Protein AF-A0A8C5UII7-F1 (afdb_monomer)

Mean predicted aligned error: 20.03 Å

pLDDT: mean 73.77, std 23.25, range [34.84, 98.62]

Solvent-accessible surface area (backbone atoms only — not comparable to full-atom values): 12604 Å² total; per-residue (Å²): 111,67,69,62,53,52,53,35,70,78,41,76,83,44,60,70,54,52,53,50,47,67,72,38,50,66,57,51,51,50,52,53,52,52,51,48,52,54,50,53,53,49,40,51,52,34,44,71,77,72,46,54,51,91,80,47,49,68,86,63,54,52,55,53,57,56,52,48,56,52,52,50,54,52,50,52,55,52,51,53,50,50,53,52,52,53,49,54,52,48,51,53,51,52,54,52,51,54,54,50,55,59,54,60,74,71,47,94,74,53,69,62,59,54,56,54,50,53,54,52,51,53,53,52,56,60,63,59,69,77,72,70,81,80,86,79,87,87,72,64,60,68,58,49,52,54,50,54,55,64,72,55,72,90,76,83,76,85,87,76,96,72,89,78,83,82,80,79,90,73,91,71,90,70,65,85,64,58,67,60,56,59,55,63,76,74,53,75,98,78,70,79,74,80,82,53,100,65,87,84,130

Foldseek 3Di:
DVVLVVVCVVVVPPVVSVVVCVVCVVVVVVVVVVVVVLLVLQQVVCVVVVHGCVPQDPVRPVVVVVVVVVVVVVVVVVVVVVVVVVVVVVVVVVVVVVVVVVVVVPDPPCPVVVVVVVVVVVVVVVVVVPPPPDDDDDDCPVVVVVVVVVVPPPPDDPDDPDPDDDDDDDDDPDDPPPVVVVVVVSDPPDPPPPPDPDDDD

Radius of gyration: 38.16 Å; Cα contacts (8 Å, |Δi|>4): 27; chains: 1; bounding box: 62×70×105 Å

InterPro domains:
  IPR015425 Formin, FH2 domain [PF02181] (12-73)
  IPR015425 Formin, FH2 domain [PS51444] (1-98)
  IPR042201 Formin, FH2 domain superfamily [G3DSA:1.20.58.2220] (1-165)
  IPR043592 Formin-like protein, animal [PTHR45857] (1-166)

Sequence (201 aa):
LELTKREYTMHDHNTMLKDFIQSNEGKLKKLQDDAKIAQDAFDDAVKYFGENPKTTPPSVFFPVFVRFVKAYKQAEEENELRKKQEQALMEKLMEQEALMEQQDQKSPSHKSKRQQQELIAELRRRQVKDNRHVYEGKDGAIEDIITALKKNNITKFPNVHSRVRISSSTAVVEDSQSWQASLFTWLPPLSLCQAAGGRCG

Secondary structure (DSSP, 8-state):
-HHHHHHHHHSTT-HHHHHHHHHHHHHHHHHHHHHHHHHHHHHHHHHHTT--TTT--HHHHHHHHHHHHHHHHHHHHHHHHHHHHHHHHHHHHHHHHHHHHHHHTT-TTTHHHHHHHHHHHHHHHHHHTT-------SSTHHHHHHHHHHHS--------------PPP------TTHHHHHHHTTS-TTSTTSSS-PPP-

Structure (mmCIF, N/CA/C/O backbone):
data_AF-A0A8C5UII7-F1
#
_entry.id   AF-A0A8C5UII7-F1
#
loop_
_atom_site.group_PDB
_atom_site.id
_atom_site.type_symbol
_atom_site.label_atom_id
_atom_site.label_alt_id
_atom_site.label_comp_id
_atom_site.label_asym_id
_atom_site.label_entity_id
_atom_site.label_seq_id
_atom_site.pdbx_PDB_ins_code
_atom_site.Cartn_x
_atom_site.Cartn_y
_atom_site.Cartn_z
_atom_site.occupancy
_atom_site.B_iso_or_equiv
_atom_site.auth_seq_id
_atom_site.auth_comp_id
_atom_site.auth_asym_id
_atom_site.auth_atom_id
_atom_site.pdbx_PDB_model_num
ATOM 1 N N . LEU A 1 1 ? 13.947 1.542 -24.493 1.00 92.75 1 LEU A N 1
ATOM 2 C CA . LEU A 1 1 ? 14.778 2.439 -25.335 1.00 92.75 1 LEU A CA 1
ATOM 3 C C . LEU A 1 1 ? 15.108 1.821 -26.701 1.00 92.75 1 LEU A C 1
ATOM 5 O O . LEU A 1 1 ? 15.911 2.382 -27.433 1.00 92.75 1 LEU A O 1
ATOM 9 N N . GLU A 1 2 ? 14.459 0.715 -27.086 1.00 92.62 2 GLU A N 1
ATOM 10 C CA . GLU A 1 2 ? 14.846 -0.072 -28.268 1.00 92.62 2 GLU A CA 1
ATOM 11 C C . GLU A 1 2 ? 14.747 0.684 -29.594 1.00 92.62 2 GLU A C 1
ATOM 13 O O . GLU A 1 2 ? 15.653 0.597 -30.415 1.00 92.62 2 GLU A O 1
ATOM 18 N N . LEU A 1 3 ? 13.694 1.483 -29.790 1.00 94.44 3 LEU A N 1
ATOM 19 C CA . LEU A 1 3 ? 13.554 2.305 -30.997 1.00 94.44 3 LEU A CA 1
ATOM 20 C C . LEU A 1 3 ? 14.665 3.359 -31.095 1.00 94.44 3 LEU A C 1
ATOM 22 O O . LEU A 1 3 ? 15.293 3.489 -32.137 1.00 94.44 3 LEU A O 1
ATOM 26 N N . THR A 1 4 ? 14.967 4.051 -29.994 1.00 93.44 4 THR A N 1
ATOM 27 C CA . THR A 1 4 ? 16.033 5.063 -29.926 1.00 93.44 4 THR A CA 1
ATOM 28 C C . THR A 1 4 ? 17.418 4.461 -30.177 1.00 93.44 4 THR A C 1
ATOM 30 O O . THR A 1 4 ? 18.225 5.047 -30.890 1.00 93.44 4 THR A O 1
ATOM 33 N N . LYS A 1 5 ? 17.690 3.267 -29.632 1.00 93.56 5 LYS A N 1
ATOM 34 C CA . LYS A 1 5 ? 18.936 2.524 -29.879 1.00 93.56 5 LYS A CA 1
ATOM 35 C C . LYS A 1 5 ? 19.060 2.070 -31.334 1.00 93.56 5 LYS A C 1
ATOM 37 O O . LYS A 1 5 ? 20.140 2.161 -31.913 1.00 93.56 5 LYS A O 1
ATOM 42 N N . ARG A 1 6 ? 17.960 1.601 -31.932 1.00 95.69 6 ARG A N 1
ATOM 43 C CA . ARG A 1 6 ? 17.912 1.229 -33.351 1.00 95.69 6 ARG A CA 1
ATOM 44 C C . ARG A 1 6 ? 18.212 2.432 -34.244 1.00 95.69 6 ARG A C 1
ATOM 46 O O . ARG A 1 6 ? 19.048 2.313 -35.129 1.00 95.69 6 ARG A O 1
ATOM 53 N N . GLU A 1 7 ? 17.597 3.577 -33.963 1.00 94.06 7 GLU A N 1
ATOM 54 C CA . GLU A 1 7 ? 17.831 4.823 -34.703 1.00 94.06 7 GLU A CA 1
ATOM 55 C C . GLU A 1 7 ? 19.292 5.283 -34.602 1.00 94.06 7 GLU A C 1
ATOM 57 O O . GLU A 1 7 ? 19.921 5.592 -35.610 1.00 94.06 7 GLU A O 1
ATOM 62 N N . TYR A 1 8 ? 19.878 5.233 -33.401 1.00 92.75 8 TYR A N 1
ATOM 63 C CA . TYR A 1 8 ? 21.300 5.534 -33.213 1.00 92.75 8 TYR A CA 1
ATOM 64 C C . TYR A 1 8 ? 22.214 4.585 -34.000 1.00 92.75 8 TYR A C 1
ATOM 66 O O . TYR A 1 8 ? 23.233 5.009 -34.523 1.00 92.75 8 TYR A O 1
ATOM 74 N N . THR A 1 9 ? 21.842 3.311 -34.138 1.00 92.94 9 THR A N 1
ATOM 75 C CA . THR A 1 9 ? 22.640 2.325 -34.888 1.00 92.94 9 THR A CA 1
ATOM 76 C C . THR A 1 9 ? 22.644 2.617 -36.394 1.00 92.94 9 THR A C 1
ATOM 78 O O . THR A 1 9 ? 23.623 2.323 -37.071 1.00 92.94 9 THR A O 1
ATOM 81 N N . MET A 1 10 ? 21.572 3.221 -36.920 1.00 92.38 10 MET A N 1
ATOM 82 C CA . MET A 1 10 ? 21.489 3.673 -38.317 1.00 92.38 10 MET A CA 1
ATOM 83 C C . MET A 1 10 ? 22.243 4.992 -38.561 1.00 92.38 10 MET A C 1
ATOM 85 O O . MET A 1 10 ? 22.647 5.269 -39.691 1.00 92.38 10 MET A O 1
ATOM 89 N N . HIS A 1 11 ? 22.438 5.792 -37.508 1.00 89.81 11 HIS A N 1
ATOM 90 C CA . HIS A 1 11 ? 23.075 7.111 -37.531 1.00 89.81 11 HIS A CA 1
ATOM 91 C C . HIS A 1 11 ? 24.059 7.265 -36.356 1.00 89.81 11 HIS A C 1
ATOM 93 O O . HIS A 1 11 ? 23.851 8.061 -35.435 1.00 89.81 11 HIS A O 1
ATOM 99 N N . ASP A 1 12 ? 25.143 6.491 -36.397 1.00 84.00 12 ASP A N 1
ATOM 100 C CA . ASP A 1 12 ? 26.129 6.302 -35.317 1.00 84.00 12 ASP A CA 1
ATOM 101 C C . ASP A 1 12 ? 26.874 7.582 -34.880 1.00 84.00 12 ASP A C 1
ATOM 103 O O . ASP A 1 12 ? 27.425 7.655 -33.775 1.00 84.00 12 ASP A O 1
ATOM 107 N N . HIS A 1 13 ? 26.848 8.621 -35.715 1.00 92.31 13 HIS A N 1
ATOM 108 C CA . HIS A 1 13 ? 27.420 9.940 -35.440 1.00 92.31 13 HIS A CA 1
ATOM 109 C C . HIS A 1 13 ? 26.504 10.873 -34.625 1.00 92.31 13 HIS A C 1
ATOM 111 O O . HIS A 1 13 ? 26.922 11.973 -34.260 1.00 92.31 13 HIS A O 1
ATOM 117 N N . ASN A 1 14 ? 25.262 10.478 -34.319 1.00 92.44 14 ASN A N 1
ATOM 118 C CA . ASN A 1 14 ? 24.335 11.323 -33.564 1.00 92.44 14 ASN A CA 1
ATOM 119 C C . ASN A 1 14 ? 24.668 11.329 -32.058 1.00 92.44 14 ASN A C 1
ATOM 121 O O . ASN A 1 14 ? 24.221 10.475 -31.289 1.00 92.44 14 ASN A O 1
ATOM 125 N N . THR A 1 15 ? 25.443 12.326 -31.630 1.00 93.75 15 THR A N 1
ATOM 126 C CA . THR A 1 15 ? 25.885 12.499 -30.236 1.00 93.75 15 THR A CA 1
ATOM 127 C C . THR A 1 15 ? 24.732 12.731 -29.260 1.00 93.75 15 THR A C 1
ATOM 129 O O . THR A 1 15 ? 24.756 12.190 -28.159 1.00 93.75 15 THR A O 1
ATOM 132 N N . MET A 1 16 ? 23.675 13.437 -29.675 1.00 94.56 16 MET A N 1
ATOM 133 C CA . MET A 1 16 ? 22.491 13.675 -28.839 1.00 94.56 16 MET A CA 1
ATOM 134 C C . MET A 1 16 ? 21.785 12.367 -28.468 1.00 94.56 16 MET A C 1
ATOM 136 O O . MET A 1 16 ? 21.414 12.163 -27.311 1.00 94.56 16 MET A O 1
ATOM 140 N N . LEU A 1 17 ? 21.617 11.458 -29.436 1.00 95.00 17 LEU A N 1
ATOM 141 C CA . LEU A 1 17 ? 21.027 10.143 -29.175 1.00 95.00 17 LEU A CA 1
ATOM 142 C C . LEU A 1 17 ? 21.938 9.285 -28.294 1.00 95.00 17 LEU A C 1
ATOM 144 O O . LEU A 1 17 ? 21.442 8.627 -27.379 1.00 95.00 17 LEU A O 1
ATOM 148 N N . LYS A 1 18 ? 23.255 9.326 -28.524 1.00 94.38 18 LYS A N 1
ATOM 149 C CA . LYS A 1 18 ? 24.239 8.608 -27.706 1.00 94.38 18 LYS A CA 1
ATOM 150 C C . LYS A 1 18 ? 24.163 9.023 -26.234 1.00 94.38 18 LYS A C 1
ATOM 152 O O . LYS A 1 18 ? 23.991 8.160 -25.372 1.00 94.38 18 LYS A O 1
ATOM 157 N N . ASP A 1 19 ? 24.226 10.322 -25.952 1.00 95.81 19 ASP A N 1
ATOM 158 C CA . ASP A 1 19 ? 24.214 10.855 -24.585 1.00 95.81 19 ASP 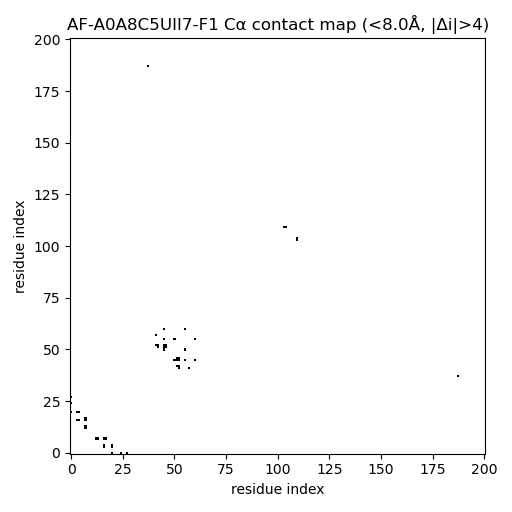A CA 1
ATOM 159 C C . ASP A 1 19 ? 22.870 10.594 -23.892 1.00 95.81 19 ASP A C 1
ATOM 161 O O . ASP A 1 19 ? 22.822 10.221 -22.713 1.00 95.81 19 ASP A O 1
ATOM 165 N N . PHE A 1 20 ? 21.763 10.717 -24.635 1.00 96.62 20 PHE A N 1
ATOM 166 C CA . PHE A 1 20 ? 20.430 10.389 -24.137 1.00 96.62 20 PHE A CA 1
ATOM 167 C C . PHE A 1 20 ? 20.304 8.909 -23.758 1.00 96.62 20 PHE A C 1
ATOM 169 O O . PHE A 1 20 ? 19.788 8.601 -22.680 1.00 96.62 20 PHE A O 1
ATOM 176 N N . ILE A 1 21 ? 20.778 7.993 -24.610 1.00 95.81 21 ILE A N 1
ATOM 177 C CA . ILE A 1 21 ? 20.757 6.552 -24.328 1.00 95.81 21 ILE A CA 1
ATOM 178 C C . ILE A 1 21 ? 21.601 6.259 -23.086 1.00 95.81 21 ILE A C 1
ATOM 180 O O . ILE A 1 21 ? 21.087 5.651 -22.148 1.00 95.81 21 ILE A O 1
ATOM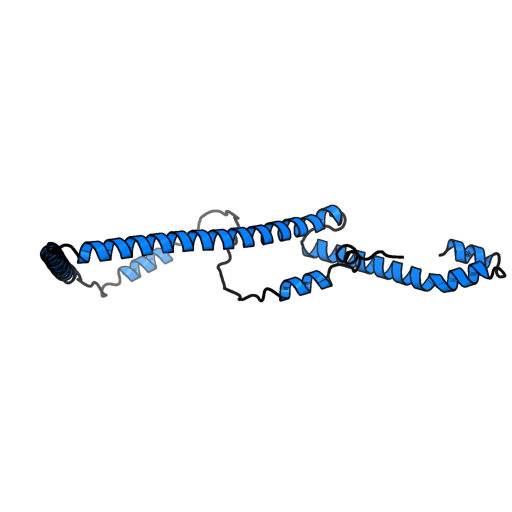 184 N N . GLN A 1 22 ? 22.841 6.755 -23.027 1.00 95.50 22 GLN A N 1
ATOM 185 C CA . GLN A 1 22 ? 23.741 6.528 -21.890 1.00 95.50 22 GLN A CA 1
ATOM 186 C C . GLN A 1 22 ? 23.154 7.041 -20.567 1.00 95.50 22 GLN A C 1
ATOM 188 O O . GLN A 1 22 ? 23.212 6.353 -19.549 1.00 95.50 22 GLN A O 1
ATOM 193 N N . SER A 1 23 ? 22.528 8.219 -20.583 1.00 97.19 23 SER A N 1
ATOM 194 C CA . SER A 1 23 ? 21.974 8.846 -19.377 1.00 97.19 23 SER A CA 1
ATOM 195 C C . SER A 1 23 ? 20.698 8.177 -18.857 1.00 97.19 23 SER A C 1
ATOM 197 O O . SER A 1 23 ? 20.360 8.320 -17.677 1.00 97.19 23 SER A O 1
ATOM 199 N N . ASN A 1 24 ? 19.946 7.491 -19.726 1.00 97.44 24 ASN A N 1
ATOM 200 C CA . ASN A 1 24 ? 18.599 7.009 -19.408 1.00 97.44 24 ASN A CA 1
ATOM 201 C C . ASN A 1 24 ? 18.450 5.488 -19.442 1.00 97.44 24 ASN A C 1
ATOM 203 O O . ASN A 1 24 ? 17.491 4.976 -18.869 1.00 97.44 24 ASN A O 1
ATOM 207 N N . GLU A 1 25 ? 19.378 4.747 -20.045 1.00 96.44 25 GLU A N 1
ATOM 208 C CA . GLU A 1 25 ? 19.306 3.286 -20.113 1.00 96.44 25 GLU A CA 1
ATOM 209 C C . GLU A 1 25 ? 19.265 2.641 -18.724 1.00 96.44 25 GLU A C 1
ATOM 211 O O . GLU A 1 25 ? 18.368 1.845 -18.445 1.00 96.44 25 GLU A O 1
ATOM 216 N N . GLY A 1 26 ? 20.168 3.043 -17.825 1.00 97.38 26 GLY A N 1
ATOM 217 C CA . GLY A 1 26 ? 20.176 2.543 -16.448 1.00 97.38 26 GLY A CA 1
ATOM 218 C C . GLY A 1 26 ? 18.906 2.910 -15.675 1.00 97.38 26 GLY A C 1
ATOM 219 O O . GLY A 1 26 ? 18.365 2.079 -14.947 1.00 97.38 26 GLY A O 1
ATOM 220 N N . LYS A 1 27 ? 18.380 4.127 -15.878 1.00 97.62 27 LYS A N 1
ATOM 221 C CA . LYS A 1 27 ? 17.132 4.590 -15.244 1.00 97.62 27 LYS A CA 1
ATOM 222 C C . LYS A 1 27 ? 15.931 3.776 -15.718 1.00 97.62 27 LYS A C 1
ATOM 224 O O . LYS A 1 27 ? 15.112 3.370 -14.900 1.00 97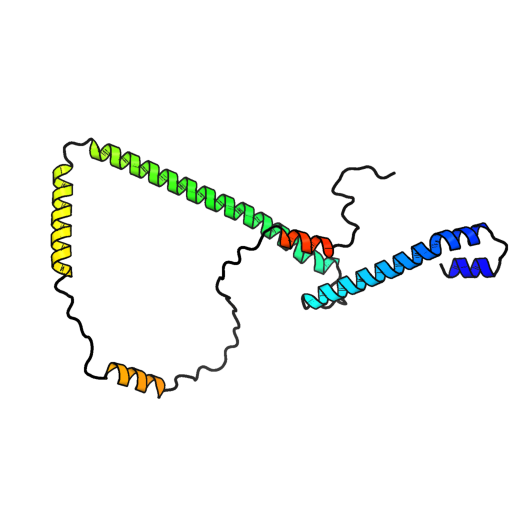.62 27 LYS A O 1
ATOM 229 N N . LEU A 1 28 ? 15.845 3.512 -17.024 1.00 97.88 28 LEU A N 1
ATOM 230 C CA . LEU A 1 28 ? 14.786 2.688 -17.597 1.00 97.88 28 LEU A CA 1
ATOM 231 C C . LEU A 1 28 ? 14.865 1.253 -17.076 1.00 97.88 28 LEU A C 1
ATOM 233 O O . LEU A 1 28 ? 13.836 0.703 -16.698 1.00 97.88 28 LEU A O 1
ATOM 237 N N . LYS A 1 29 ? 16.069 0.669 -17.022 1.00 97.31 29 LYS A N 1
ATOM 238 C CA . LYS A 1 29 ? 16.264 -0.681 -16.485 1.00 97.31 29 LYS A CA 1
ATOM 239 C C . LYS A 1 29 ? 15.802 -0.767 -15.031 1.00 97.31 29 LYS A C 1
ATOM 241 O O . LYS A 1 29 ? 14.977 -1.611 -14.709 1.00 97.31 29 LYS A O 1
ATOM 246 N N . LYS A 1 30 ? 16.248 0.168 -14.185 1.00 98.12 30 LYS A N 1
ATOM 247 C CA . LYS A 1 30 ? 15.813 0.240 -12.785 1.00 98.12 30 LYS A CA 1
ATOM 248 C C . LYS A 1 30 ? 14.293 0.367 -12.666 1.00 98.12 30 LYS A C 1
ATOM 250 O O . LYS A 1 30 ? 13.697 -0.324 -11.856 1.00 98.12 30 LYS A O 1
ATOM 255 N N . LEU A 1 31 ? 13.660 1.213 -13.480 1.00 98.19 31 LEU A N 1
ATOM 256 C CA . LEU A 1 31 ? 12.204 1.372 -13.462 1.00 98.19 31 LEU A CA 1
ATOM 257 C C . LEU A 1 31 ? 11.473 0.076 -13.850 1.00 98.19 31 LEU A C 1
ATOM 259 O O . LEU A 1 31 ? 10.436 -0.233 -13.274 1.00 98.19 31 LEU A O 1
ATOM 263 N N . GLN A 1 32 ? 12.000 -0.676 -14.817 1.00 98.19 32 GLN A N 1
ATOM 264 C CA . GLN A 1 32 ? 11.444 -1.972 -15.215 1.00 98.19 32 GLN A CA 1
ATOM 265 C C . GLN A 1 32 ? 11.601 -3.021 -14.108 1.00 98.19 32 GLN A C 1
ATOM 267 O O . GLN A 1 32 ? 10.650 -3.755 -13.838 1.00 98.19 32 GLN A O 1
ATOM 272 N N . ASP A 1 33 ? 12.761 -3.058 -13.450 1.00 98.44 33 ASP A N 1
ATOM 273 C CA . ASP A 1 33 ? 13.018 -3.944 -12.313 1.00 98.44 33 ASP A CA 1
ATOM 274 C C . ASP A 1 33 ? 12.092 -3.596 -11.132 1.00 98.44 33 ASP A C 1
ATOM 276 O O . ASP A 1 33 ? 11.409 -4.474 -10.607 1.00 98.44 33 ASP A O 1
ATOM 280 N N . ASP A 1 34 ? 11.981 -2.311 -10.779 1.00 98.44 34 ASP A N 1
ATOM 281 C CA . ASP A 1 34 ? 11.094 -1.820 -9.716 1.00 98.44 34 ASP A CA 1
ATOM 282 C C . ASP A 1 34 ? 9.619 -2.139 -10.029 1.00 98.44 34 ASP A C 1
ATOM 284 O O . ASP A 1 34 ? 8.878 -2.579 -9.150 1.00 98.44 34 ASP A O 1
ATOM 288 N N . ALA A 1 35 ? 9.185 -1.975 -11.285 1.00 98.19 35 ALA A N 1
ATOM 289 C CA . ALA A 1 35 ? 7.828 -2.321 -11.710 1.00 98.19 35 ALA A CA 1
ATOM 290 C C . ALA A 1 35 ? 7.552 -3.826 -11.588 1.00 98.19 35 ALA A C 1
ATOM 292 O O . ALA A 1 35 ? 6.466 -4.219 -11.159 1.00 98.19 35 ALA A O 1
ATOM 293 N N . LYS A 1 36 ? 8.533 -4.670 -11.930 1.00 98.31 36 LYS A N 1
ATOM 294 C CA . LYS A 1 36 ? 8.420 -6.123 -11.781 1.00 98.31 36 LYS A CA 1
ATOM 295 C C . LYS A 1 36 ? 8.315 -6.519 -10.310 1.00 98.31 36 LYS A C 1
ATOM 297 O O . LYS A 1 36 ? 7.407 -7.261 -9.956 1.00 98.31 36 LYS A O 1
ATOM 302 N N . ILE A 1 37 ? 9.189 -5.981 -9.460 1.00 98.44 37 ILE A N 1
ATOM 303 C CA . ILE A 1 37 ? 9.174 -6.239 -8.014 1.00 98.44 37 ILE A CA 1
ATOM 304 C C . ILE A 1 37 ? 7.841 -5.795 -7.404 1.00 98.44 37 ILE A C 1
ATOM 306 O O . ILE A 1 37 ? 7.251 -6.535 -6.623 1.00 98.44 37 ILE A O 1
ATOM 310 N N . ALA A 1 38 ? 7.339 -4.615 -7.778 1.00 98.12 38 ALA A N 1
ATOM 311 C CA . ALA A 1 38 ? 6.057 -4.116 -7.291 1.00 98.12 38 ALA A CA 1
ATOM 312 C C . ALA A 1 38 ? 4.885 -5.019 -7.708 1.00 98.12 38 ALA A C 1
ATOM 314 O O . ALA A 1 38 ? 3.994 -5.274 -6.897 1.00 98.12 38 ALA A O 1
ATOM 315 N N . GLN A 1 39 ? 4.892 -5.523 -8.948 1.00 98.19 39 GLN A N 1
ATOM 316 C CA . GLN A 1 39 ? 3.871 -6.454 -9.426 1.00 98.19 39 GLN A CA 1
ATOM 317 C C . GLN A 1 39 ? 3.940 -7.797 -8.690 1.00 98.19 39 GLN A C 1
ATOM 319 O O . GLN A 1 39 ? 2.912 -8.279 -8.224 1.00 98.19 39 GLN A O 1
ATOM 324 N N . ASP A 1 40 ? 5.136 -8.371 -8.545 1.00 98.38 40 ASP A N 1
ATOM 325 C CA . ASP A 1 40 ? 5.337 -9.650 -7.858 1.00 98.38 40 ASP A CA 1
ATOM 326 C C . ASP A 1 40 ? 4.923 -9.538 -6.372 1.00 98.38 40 ASP A C 1
ATOM 328 O O . ASP A 1 40 ? 4.194 -10.387 -5.861 1.00 98.38 40 ASP A O 1
ATOM 332 N N . ALA A 1 41 ? 5.280 -8.436 -5.700 1.00 98.56 41 ALA A N 1
ATOM 333 C CA . ALA A 1 41 ? 4.877 -8.166 -4.318 1.00 98.56 41 ALA A CA 1
ATOM 334 C C . ALA A 1 41 ? 3.355 -8.010 -4.159 1.00 98.56 41 ALA A C 1
ATOM 336 O O . ALA A 1 41 ? 2.777 -8.509 -3.190 1.00 98.56 41 ALA A O 1
ATOM 337 N N . PHE A 1 42 ? 2.692 -7.334 -5.104 1.00 98.44 42 PHE A N 1
ATOM 338 C CA . PHE A 1 42 ? 1.234 -7.234 -5.113 1.00 98.44 42 PHE A CA 1
ATOM 339 C C . PHE A 1 42 ? 0.582 -8.607 -5.304 1.00 98.44 42 PHE A C 1
ATOM 341 O O . PHE A 1 42 ? -0.313 -8.971 -4.541 1.00 98.44 42 PHE A O 1
ATOM 348 N N . ASP A 1 43 ? 1.047 -9.384 -6.281 1.00 98.44 43 ASP A N 1
ATOM 349 C CA . ASP A 1 43 ? 0.524 -10.717 -6.564 1.00 98.44 43 ASP A CA 1
ATOM 350 C C . ASP A 1 43 ? 0.649 -11.644 -5.347 1.00 98.44 43 ASP A C 1
ATOM 352 O O . ASP A 1 43 ? -0.281 -12.394 -5.040 1.00 98.44 43 ASP A O 1
ATOM 356 N N . ASP A 1 44 ? 1.777 -11.588 -4.643 1.00 98.56 44 ASP A N 1
ATOM 357 C CA . ASP A 1 44 ? 2.008 -12.380 -3.438 1.00 98.56 44 ASP A CA 1
ATOM 358 C C . ASP A 1 44 ? 1.116 -11.934 -2.277 1.00 98.56 44 ASP A C 1
ATOM 360 O O . ASP A 1 44 ? 0.530 -12.785 -1.604 1.00 98.56 44 ASP A O 1
ATOM 364 N N . ALA A 1 45 ? 0.922 -10.626 -2.084 1.00 98.50 45 ALA A N 1
ATOM 365 C CA . ALA A 1 45 ? -0.009 -10.111 -1.084 1.00 98.50 45 ALA A CA 1
ATOM 366 C C . ALA A 1 45 ? -1.452 -10.563 -1.370 1.00 98.50 45 ALA A C 1
ATOM 368 O O . ALA A 1 45 ? -2.125 -11.086 -0.484 1.00 98.50 45 ALA A O 1
ATOM 369 N N . VAL A 1 46 ? -1.929 -10.432 -2.609 1.00 98.44 46 VAL A N 1
ATOM 370 C CA . VAL A 1 46 ? -3.294 -10.840 -2.979 1.00 98.44 46 VAL A CA 1
ATOM 371 C C . VAL A 1 46 ? -3.495 -12.347 -2.784 1.00 98.44 46 VAL A C 1
ATOM 373 O O . VAL A 1 46 ? -4.491 -12.760 -2.186 1.00 98.44 46 VAL A O 1
ATOM 376 N N . LYS A 1 47 ? -2.525 -13.177 -3.197 1.00 98.25 47 LYS A N 1
ATOM 377 C CA . LYS A 1 47 ? -2.556 -14.632 -2.952 1.00 98.25 47 LYS A CA 1
ATOM 378 C C . LYS A 1 47 ? -2.531 -14.968 -1.464 1.00 98.25 47 LYS A C 1
ATOM 380 O O . LYS A 1 47 ? -3.228 -15.890 -1.046 1.00 98.25 47 LYS A O 1
ATOM 385 N N . TYR A 1 48 ? -1.742 -14.245 -0.670 1.00 98.50 48 TYR A N 1
ATOM 386 C CA . TYR A 1 48 ? -1.639 -14.453 0.774 1.00 98.50 48 TYR A CA 1
ATOM 387 C C . TYR A 1 48 ? -2.995 -14.276 1.471 1.00 98.50 48 TYR A C 1
ATOM 389 O O . TYR A 1 48 ? -3.362 -15.087 2.320 1.00 98.50 48 TYR A O 1
ATOM 397 N N . PHE A 1 49 ? -3.783 -13.281 1.056 1.00 98.00 49 PHE A N 1
ATOM 398 C CA . PHE A 1 49 ? -5.151 -13.078 1.547 1.00 98.00 49 PHE A CA 1
ATOM 399 C C . PHE A 1 49 ? -6.196 -14.004 0.891 1.00 98.00 49 PHE A C 1
ATOM 401 O O . PHE A 1 49 ? -7.384 -13.898 1.189 1.00 98.00 49 PHE A O 1
ATOM 408 N N . GLY A 1 50 ? -5.770 -14.951 0.048 1.00 97.69 50 GLY A N 1
ATOM 409 C CA . GLY A 1 50 ? -6.632 -15.961 -0.573 1.00 97.69 50 GLY A CA 1
ATOM 410 C C . GLY A 1 50 ? -7.386 -15.484 -1.817 1.00 97.69 50 GLY A C 1
ATOM 411 O O . GLY A 1 50 ? -8.297 -16.172 -2.276 1.00 97.69 50 GLY A O 1
ATOM 412 N N . GLU A 1 51 ? -7.021 -14.329 -2.369 1.00 97.62 51 GLU A N 1
ATOM 413 C CA . GLU A 1 51 ? -7.620 -13.768 -3.577 1.00 97.62 51 GLU A CA 1
ATOM 414 C C . GLU A 1 51 ? -6.794 -14.096 -4.834 1.00 97.62 51 GLU A C 1
ATOM 416 O O . GLU A 1 51 ? -5.661 -14.578 -4.769 1.00 97.62 51 GLU A O 1
ATOM 421 N N . ASN A 1 52 ? -7.367 -13.852 -6.016 1.00 97.06 52 ASN A N 1
ATOM 422 C CA . ASN A 1 52 ? -6.687 -14.077 -7.290 1.00 97.06 52 ASN A CA 1
ATOM 423 C C . ASN A 1 52 ? -6.186 -12.742 -7.876 1.00 97.06 52 ASN A C 1
ATOM 425 O O . ASN A 1 52 ? -7.016 -11.925 -8.286 1.00 97.06 52 ASN A O 1
ATOM 429 N N . PRO A 1 53 ? -4.860 -12.539 -8.030 1.00 97.31 53 PRO A N 1
ATOM 430 C CA . PRO A 1 53 ? -4.295 -11.300 -8.580 1.00 97.31 53 PRO A CA 1
ATOM 431 C C . PRO A 1 53 ? -4.804 -10.939 -9.979 1.00 97.31 53 PRO A C 1
ATOM 433 O O . PRO A 1 53 ? -4.837 -9.770 -10.348 1.00 97.31 53 PRO A O 1
ATOM 436 N N . LYS A 1 54 ? -5.253 -11.930 -10.765 1.00 96.81 54 LYS A N 1
ATOM 437 C CA . LYS A 1 54 ? -5.795 -11.701 -12.114 1.00 96.81 54 LYS A CA 1
ATOM 438 C C . LYS A 1 54 ? -7.192 -11.083 -12.113 1.00 96.81 54 LYS A C 1
ATOM 440 O O . LYS A 1 54 ? -7.587 -10.494 -13.114 1.00 96.81 54 LYS A O 1
ATOM 445 N N . THR A 1 55 ? -7.958 -11.266 -11.040 1.00 97.75 55 THR A N 1
ATOM 446 C CA . THR A 1 55 ? -9.346 -10.783 -10.931 1.00 97.75 55 THR A CA 1
ATOM 447 C C . THR A 1 55 ? -9.519 -9.720 -9.854 1.00 97.75 55 THR A C 1
ATOM 449 O O . THR A 1 55 ? -10.540 -9.038 -9.847 1.00 97.75 55 THR A O 1
ATOM 452 N N . THR A 1 56 ? -8.530 -9.550 -8.976 1.00 97.94 56 THR A N 1
ATOM 453 C CA . THR A 1 56 ? -8.523 -8.532 -7.928 1.00 97.94 56 THR A CA 1
ATOM 454 C C . THR A 1 56 ? -7.460 -7.478 -8.243 1.00 97.94 56 THR A C 1
ATOM 456 O O . THR A 1 56 ? -6.304 -7.635 -7.853 1.00 97.94 56 THR A O 1
ATOM 459 N N . PRO A 1 57 ? -7.816 -6.380 -8.933 1.00 97.88 57 PRO A N 1
ATOM 460 C CA . PRO A 1 57 ? -6.884 -5.283 -9.159 1.00 97.88 57 PRO A CA 1
ATOM 461 C C . PRO A 1 57 ? -6.630 -4.482 -7.864 1.00 97.88 57 PRO A C 1
ATOM 463 O O . PRO A 1 57 ? -7.465 -4.499 -6.950 1.00 97.88 57 PRO A O 1
ATOM 466 N N . PRO A 1 58 ? -5.540 -3.689 -7.797 1.00 97.56 58 PRO A N 1
ATOM 467 C CA . PRO A 1 58 ? -5.219 -2.840 -6.644 1.00 97.56 58 PRO A CA 1
ATOM 468 C C . PRO A 1 58 ? -6.380 -1.954 -6.167 1.00 97.56 58 PRO A C 1
ATOM 470 O O . PRO A 1 58 ? -6.578 -1.770 -4.967 1.00 97.56 58 PRO A O 1
ATOM 473 N N . SER A 1 59 ? -7.186 -1.445 -7.104 1.00 97.56 59 SER A N 1
ATOM 474 C CA . SER A 1 59 ? -8.353 -0.598 -6.827 1.00 97.56 59 SER A CA 1
ATOM 475 C C . SER A 1 59 ? -9.478 -1.309 -6.073 1.00 97.56 59 SER A C 1
ATOM 477 O O . SER A 1 59 ? -10.347 -0.640 -5.525 1.00 97.56 59 SER A O 1
ATOM 479 N N . VAL A 1 60 ? -9.492 -2.643 -6.058 1.00 98.06 60 VAL A N 1
ATOM 480 C CA . VAL A 1 60 ? -10.456 -3.459 -5.307 1.00 98.06 60 VAL A CA 1
ATOM 481 C C . VAL A 1 60 ? -9.826 -3.964 -4.008 1.00 98.06 60 VAL A C 1
ATOM 483 O O . VAL A 1 60 ? -10.463 -3.876 -2.960 1.00 98.06 60 VAL A O 1
ATOM 486 N N . PHE A 1 61 ? -8.565 -4.407 -4.065 1.00 98.31 61 PHE A N 1
ATOM 487 C CA . PHE A 1 61 ? -7.834 -4.975 -2.928 1.00 98.31 61 PHE A CA 1
ATOM 488 C C . PHE A 1 61 ? -7.574 -3.954 -1.807 1.00 98.31 61 PHE A C 1
ATOM 490 O O . PHE A 1 61 ? -8.019 -4.121 -0.672 1.00 98.31 61 PHE A O 1
ATOM 497 N N . PHE A 1 62 ? -6.890 -2.845 -2.111 1.00 98.31 62 PHE A N 1
ATOM 498 C CA . PHE A 1 62 ? -6.422 -1.915 -1.077 1.00 98.31 62 PHE A CA 1
ATOM 499 C C . PHE A 1 62 ? -7.538 -1.191 -0.305 1.00 98.31 62 PHE A C 1
ATOM 501 O O . PHE A 1 62 ? -7.392 -1.018 0.911 1.00 98.31 62 PHE A O 1
ATOM 508 N N . PRO A 1 63 ? -8.675 -0.795 -0.918 1.00 98.44 63 PRO A N 1
ATOM 509 C CA . PRO A 1 63 ? -9.754 -0.149 -0.174 1.00 98.44 63 PRO A CA 1
ATOM 510 C C . PRO A 1 63 ? -10.336 -0.986 0.967 1.00 98.44 63 PRO A C 1
ATOM 512 O O . PRO A 1 63 ? -10.939 -0.411 1.871 1.00 98.44 63 PRO A O 1
ATOM 515 N N . VAL A 1 64 ? -10.163 -2.313 0.957 1.00 98.44 64 VAL A N 1
ATOM 516 C CA . VAL A 1 64 ? -10.547 -3.176 2.083 1.00 98.44 64 VAL A CA 1
ATOM 517 C C . VAL A 1 64 ? -9.803 -2.751 3.351 1.00 98.44 64 VAL A C 1
ATOM 519 O O . VAL A 1 64 ? -10.441 -2.435 4.357 1.00 98.44 64 VAL A O 1
ATOM 522 N N . PHE A 1 65 ? -8.475 -2.635 3.281 1.00 98.19 65 PHE A N 1
ATOM 523 C CA . PHE A 1 65 ? -7.639 -2.208 4.406 1.00 98.19 65 PHE A CA 1
ATOM 524 C C . PHE A 1 65 ? -7.877 -0.745 4.777 1.00 98.19 65 PHE A C 1
ATOM 526 O O . PHE A 1 65 ? -7.962 -0.422 5.958 1.00 98.19 65 PHE A O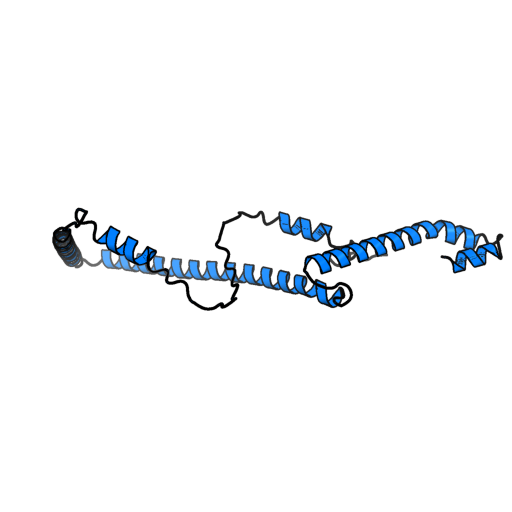 1
ATOM 533 N N . VAL A 1 66 ? -8.062 0.140 3.791 1.00 98.25 66 VAL A N 1
ATOM 534 C CA . VAL A 1 66 ? -8.363 1.560 4.054 1.00 98.25 66 VAL A CA 1
ATOM 535 C C . VAL A 1 66 ? -9.658 1.707 4.857 1.00 98.25 66 VAL A C 1
ATOM 537 O O . VAL A 1 66 ? -9.693 2.437 5.849 1.00 98.25 66 VAL A O 1
ATOM 540 N N . ARG A 1 67 ? -10.724 0.995 4.462 1.00 98.44 67 ARG A N 1
ATOM 541 C CA . ARG A 1 67 ? -11.992 0.995 5.207 1.00 98.44 67 ARG A CA 1
ATOM 542 C C . ARG A 1 67 ? -11.825 0.387 6.593 1.00 98.44 67 ARG A C 1
ATOM 544 O O . ARG A 1 67 ? -12.325 0.966 7.552 1.00 98.44 67 ARG A O 1
ATOM 551 N N . PHE A 1 68 ? -11.117 -0.737 6.696 1.00 98.56 68 PHE A N 1
ATOM 552 C CA . PHE A 1 68 ? -10.871 -1.410 7.968 1.00 98.56 68 PHE A CA 1
ATOM 553 C C . PHE A 1 68 ? -10.133 -0.507 8.962 1.00 98.56 68 PHE A C 1
ATOM 555 O O . PHE A 1 68 ? -10.638 -0.279 10.054 1.00 98.56 68 PHE A O 1
ATOM 562 N N . VAL A 1 69 ? -8.998 0.083 8.572 1.00 98.56 69 VAL A N 1
ATOM 563 C CA . VAL A 1 69 ? -8.201 0.963 9.445 1.00 98.56 69 VAL A CA 1
ATOM 564 C C . VAL A 1 69 ? -9.012 2.176 9.894 1.00 98.56 69 VAL A C 1
ATOM 566 O O . VAL A 1 69 ? -8.949 2.564 11.059 1.00 98.56 69 VAL A O 1
ATOM 569 N N . LYS A 1 70 ? -9.802 2.772 8.992 1.00 98.19 70 LYS A N 1
ATOM 570 C CA . LYS A 1 70 ? -10.670 3.901 9.341 1.00 98.19 70 LYS A CA 1
ATOM 571 C C . LYS A 1 70 ? -11.731 3.501 10.368 1.00 98.19 70 LYS A C 1
ATOM 573 O O . LYS A 1 70 ? -11.897 4.197 11.364 1.00 98.19 70 LYS A O 1
ATOM 578 N N . ALA A 1 71 ? -12.432 2.394 10.126 1.00 98.56 71 ALA A N 1
ATOM 579 C CA . ALA A 1 71 ? -13.464 1.897 11.031 1.00 98.56 71 ALA A CA 1
ATOM 580 C C . ALA A 1 71 ? -12.881 1.482 12.389 1.00 98.56 71 ALA A C 1
ATOM 582 O O . ALA A 1 71 ? -13.483 1.761 13.419 1.00 98.56 71 ALA A O 1
ATOM 583 N N . TYR A 1 72 ? -11.694 0.871 12.396 1.00 98.62 72 TYR A N 1
ATOM 584 C CA . TYR A 1 72 ? -10.996 0.471 13.613 1.00 98.62 72 TYR A CA 1
ATOM 585 C C . TYR A 1 72 ? -10.655 1.681 14.491 1.00 98.62 72 TYR A C 1
ATOM 587 O O . TYR A 1 72 ? -11.038 1.709 15.656 1.00 98.62 72 TYR A O 1
ATOM 595 N N . LYS A 1 73 ? -10.044 2.727 13.918 1.00 98.44 73 LYS A N 1
ATOM 596 C CA . LYS A 1 73 ? -9.741 3.969 14.652 1.00 98.44 73 LYS A CA 1
ATOM 597 C C . LYS A 1 73 ? -10.997 4.631 15.217 1.00 98.44 73 LYS A C 1
ATOM 599 O O . LYS A 1 73 ? -11.013 5.057 16.365 1.00 98.44 73 LYS A O 1
ATOM 604 N N . GLN A 1 74 ? -12.067 4.675 14.424 1.00 98.31 74 GLN A N 1
ATOM 605 C CA . GLN A 1 74 ? -13.350 5.205 14.882 1.00 98.31 74 GLN A CA 1
ATOM 606 C C . GLN A 1 74 ? -13.918 4.388 16.055 1.00 98.31 74 GLN A C 1
ATOM 608 O O . GLN A 1 74 ? -14.415 4.963 17.020 1.00 98.31 74 GLN A O 1
ATOM 613 N N . ALA A 1 75 ? -13.832 3.058 15.990 1.00 98.38 75 A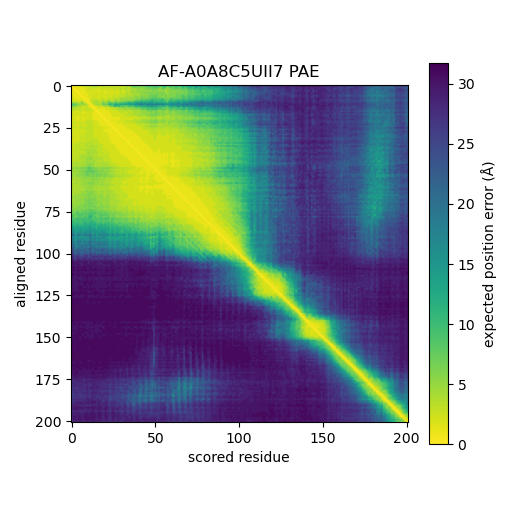LA A N 1
ATOM 614 C CA . ALA A 1 75 ? -14.290 2.185 17.064 1.00 98.38 75 ALA A CA 1
ATOM 615 C C . ALA A 1 75 ? -13.448 2.341 18.341 1.00 98.38 75 ALA A C 1
ATOM 617 O O . ALA A 1 75 ? -14.001 2.281 19.437 1.00 98.38 75 ALA A O 1
ATOM 618 N N . GLU A 1 76 ? -12.135 2.567 18.231 1.00 98.19 76 GLU A N 1
ATOM 619 C CA . GLU A 1 76 ? -11.284 2.880 19.387 1.00 98.19 76 GLU A CA 1
ATOM 620 C C . GLU A 1 76 ? -11.735 4.167 20.087 1.00 98.19 76 GLU A C 1
ATOM 622 O O . GLU A 1 76 ? -11.935 4.163 21.302 1.00 98.19 76 GLU A O 1
ATOM 627 N N . GLU A 1 77 ? -11.970 5.243 19.332 1.00 97.88 77 GLU A N 1
ATOM 628 C CA . GLU A 1 77 ? -12.459 6.514 19.880 1.00 97.88 77 GLU A CA 1
ATOM 629 C C . GLU A 1 77 ? -13.833 6.366 20.552 1.00 97.88 77 GLU A C 1
ATOM 631 O O . GLU A 1 77 ? -14.045 6.864 21.662 1.00 97.88 77 GLU A O 1
ATOM 636 N N . GLU A 1 78 ? -14.762 5.645 19.916 1.00 97.88 78 GLU A N 1
ATOM 637 C CA . GLU A 1 78 ? -16.095 5.395 20.470 1.00 97.88 78 GLU A CA 1
ATOM 638 C C . GLU A 1 78 ? -16.035 4.558 21.756 1.00 97.88 78 GLU A C 1
ATOM 640 O O . GLU A 1 78 ? -16.720 4.867 22.734 1.00 97.88 78 GLU A O 1
ATOM 645 N N . ASN A 1 79 ? -15.194 3.521 21.789 1.00 98.00 79 ASN A N 1
ATOM 646 C CA . ASN A 1 79 ? -15.017 2.674 22.966 1.00 98.00 79 ASN A CA 1
ATOM 647 C C . ASN A 1 79 ? -14.434 3.458 24.148 1.00 98.00 79 ASN A C 1
ATOM 649 O O . ASN A 1 79 ? -14.890 3.289 25.279 1.00 98.00 79 ASN A O 1
ATOM 653 N N . GLU A 1 80 ? -13.458 4.334 23.905 1.00 97.56 80 GLU A N 1
ATOM 654 C CA . GLU A 1 80 ? -12.899 5.196 24.950 1.00 97.56 80 GLU A CA 1
ATOM 655 C C . GLU A 1 80 ? -13.919 6.222 25.456 1.00 97.56 80 GLU A C 1
ATOM 657 O O . GLU A 1 80 ? -14.020 6.456 26.664 1.00 97.56 80 GLU A O 1
ATOM 662 N N . LEU A 1 81 ? -14.734 6.797 24.567 1.00 96.44 81 LEU A N 1
ATOM 663 C CA . LEU A 1 81 ? -15.819 7.689 24.972 1.00 96.44 81 LEU A CA 1
ATOM 664 C C . LEU A 1 81 ? -16.860 6.956 25.827 1.00 96.44 81 LEU A C 1
ATOM 666 O O . LEU A 1 81 ? -17.272 7.475 26.866 1.00 96.44 81 LEU A O 1
ATOM 670 N N . ARG A 1 82 ? -17.248 5.742 25.427 1.00 96.38 82 ARG A N 1
ATOM 671 C CA . ARG A 1 82 ? -18.206 4.909 26.161 1.00 96.38 82 ARG A CA 1
ATOM 672 C C . ARG A 1 82 ? -17.707 4.591 27.569 1.00 96.38 82 ARG A C 1
ATOM 674 O O . ARG A 1 82 ? -18.434 4.829 28.528 1.00 96.38 82 ARG A O 1
ATOM 681 N N . LYS A 1 83 ? -16.446 4.165 27.709 1.00 96.56 83 LYS A N 1
ATOM 682 C CA . LYS A 1 83 ? -15.823 3.923 29.024 1.00 96.56 83 LYS A CA 1
ATOM 683 C C . LYS A 1 83 ? -15.855 5.167 29.913 1.00 96.56 83 LYS A C 1
ATOM 685 O O . LYS A 1 83 ? -16.186 5.061 31.089 1.00 96.56 83 LYS A O 1
ATOM 690 N N . LYS A 1 84 ? -15.549 6.352 29.367 1.00 95.62 84 LYS A N 1
ATOM 691 C CA . LYS A 1 84 ? -15.603 7.615 30.127 1.00 95.62 84 LYS A CA 1
ATOM 692 C C . LYS A 1 84 ? -17.021 7.971 30.567 1.00 95.62 84 LYS A C 1
ATOM 694 O O . LYS A 1 84 ? -17.211 8.417 31.693 1.00 95.62 84 LYS A O 1
ATOM 699 N N . GLN A 1 85 ? -18.013 7.779 29.699 1.00 92.50 85 GLN A N 1
ATOM 700 C CA . GLN A 1 85 ? -19.417 8.031 30.035 1.00 92.50 85 GLN A CA 1
ATOM 701 C C . GLN A 1 85 ? -19.920 7.076 31.124 1.00 92.50 85 GLN A C 1
ATOM 703 O O . GLN A 1 85 ? -20.580 7.517 32.062 1.00 92.50 85 GLN A O 1
ATOM 708 N N . GLU A 1 86 ? -19.568 5.792 31.035 1.00 92.12 86 GLU A N 1
ATOM 709 C CA . GLU A 1 86 ? -19.884 4.792 32.059 1.00 92.12 86 GLU A CA 1
ATOM 710 C C . GLU A 1 86 ? -19.220 5.129 33.404 1.00 92.12 86 GLU A C 1
ATOM 712 O O . GLU A 1 86 ? -19.880 5.079 34.442 1.00 92.12 86 GLU A O 1
ATOM 717 N N . GLN A 1 87 ? -17.949 5.549 33.395 1.00 90.44 87 GLN A N 1
ATOM 718 C CA . GLN A 1 87 ? -17.232 5.990 34.598 1.00 90.44 87 GLN A CA 1
ATOM 719 C C . GLN A 1 87 ? -17.865 7.231 35.233 1.00 90.44 87 GLN A C 1
ATOM 721 O O . GLN A 1 87 ? -18.118 7.231 36.434 1.00 90.44 87 GLN A O 1
ATOM 726 N N . ALA A 1 88 ? -18.182 8.255 34.437 1.00 92.31 88 ALA A N 1
ATOM 727 C CA . ALA A 1 88 ? -18.800 9.480 34.941 1.00 92.31 88 ALA A CA 1
ATOM 728 C C . ALA A 1 88 ? -20.198 9.222 35.533 1.00 92.31 88 ALA A C 1
ATOM 730 O O . ALA A 1 88 ? -20.585 9.836 36.528 1.00 92.31 88 ALA A O 1
ATOM 731 N N . LEU A 1 89 ? -20.968 8.300 34.944 1.00 91.62 89 LEU A N 1
ATOM 732 C CA . LEU A 1 89 ? -22.265 7.901 35.489 1.00 91.62 89 LEU A CA 1
ATOM 733 C C . LEU A 1 89 ? -22.115 7.149 36.820 1.00 91.62 89 LEU A C 1
ATOM 735 O O . LEU A 1 89 ? -22.882 7.398 37.750 1.00 91.62 89 LEU A O 1
ATOM 739 N N . MET A 1 90 ? -21.129 6.255 36.913 1.00 89.50 90 MET A N 1
ATOM 740 C CA . MET A 1 90 ? -20.833 5.504 38.134 1.00 89.50 90 MET A CA 1
ATOM 741 C C . MET A 1 90 ? -20.359 6.417 39.272 1.00 89.50 90 MET A C 1
ATOM 743 O O . MET A 1 90 ? -20.825 6.281 40.400 1.00 89.50 90 MET A O 1
ATOM 747 N N . GLU A 1 91 ? -19.483 7.378 38.974 1.00 89.50 91 GLU A N 1
ATOM 748 C CA . GLU A 1 91 ? -19.017 8.388 39.931 1.00 89.50 91 GLU A CA 1
ATOM 749 C C . GLU A 1 91 ? -20.191 9.207 40.481 1.00 89.50 91 GLU A C 1
ATOM 751 O O . GLU A 1 91 ? -20.358 9.313 41.693 1.00 89.50 91 GLU A O 1
ATOM 756 N N . LYS A 1 92 ? -21.096 9.665 39.607 1.00 89.06 92 LYS A N 1
ATOM 757 C CA . LYS A 1 92 ? -22.297 10.407 40.016 1.00 89.06 92 LYS A CA 1
ATOM 758 C C . LYS A 1 92 ? -23.242 9.593 40.913 1.00 89.06 92 LYS A C 1
ATOM 760 O O . LYS A 1 92 ? -23.863 10.155 41.814 1.00 89.06 92 LYS A O 1
ATOM 765 N N . LEU A 1 93 ? -23.373 8.285 40.671 1.00 89.00 93 LEU A N 1
ATOM 766 C CA . LEU A 1 93 ? -24.142 7.376 41.533 1.00 89.00 93 LEU A CA 1
ATOM 767 C C . LEU A 1 93 ? -23.493 7.231 42.915 1.00 89.00 93 LEU A C 1
ATOM 769 O O . LEU A 1 93 ? -24.189 7.322 43.924 1.00 89.00 93 LEU A O 1
ATOM 773 N N . MET A 1 94 ? -22.170 7.066 42.962 1.00 85.75 94 MET A N 1
ATOM 774 C CA . MET A 1 94 ? -21.416 6.946 44.212 1.00 85.75 94 MET A CA 1
ATOM 775 C C . MET A 1 94 ? -21.470 8.238 45.040 1.00 85.75 94 MET A C 1
ATOM 777 O O . MET A 1 94 ? -21.679 8.191 46.251 1.00 85.75 94 MET A O 1
ATOM 781 N N . GLU A 1 95 ? -21.345 9.400 44.396 1.00 86.50 95 GLU A N 1
ATOM 782 C CA . GLU A 1 95 ? -21.514 10.702 45.051 1.00 86.50 95 GLU A CA 1
ATOM 783 C C . GLU A 1 95 ? -22.929 10.876 45.621 1.00 86.50 95 GLU A C 1
ATOM 785 O O . GLU A 1 95 ? -23.095 11.381 46.735 1.00 86.50 95 GLU A O 1
ATOM 790 N N . GLN A 1 96 ? -23.958 10.439 44.883 1.00 83.56 96 GLN A N 1
ATOM 791 C CA . GLN A 1 96 ? -25.346 10.493 45.343 1.00 83.56 96 GLN A CA 1
ATOM 792 C C . GLN A 1 96 ? -25.579 9.587 46.563 1.00 83.56 96 GLN A C 1
ATOM 794 O O . GLN A 1 96 ? -26.231 10.017 47.518 1.00 83.56 96 GLN A O 1
ATOM 799 N N . GLU A 1 97 ? -25.029 8.370 46.556 1.00 81.00 97 GLU A N 1
ATOM 800 C CA . GLU A 1 97 ? -25.089 7.437 47.688 1.00 81.00 97 GLU A CA 1
ATOM 801 C C . GLU A 1 97 ? -24.388 8.019 48.925 1.00 81.00 97 GLU A C 1
ATOM 803 O O . GLU A 1 97 ? -24.983 8.075 50.003 1.00 81.00 97 GLU A O 1
ATOM 808 N N . ALA A 1 98 ? -23.187 8.583 48.760 1.00 82.50 98 ALA A N 1
ATOM 809 C CA . ALA A 1 98 ? -22.450 9.227 49.847 1.00 82.50 98 ALA A CA 1
ATOM 810 C C . ALA A 1 98 ? -23.209 10.422 50.466 1.00 82.50 98 ALA A C 1
ATOM 812 O O . ALA A 1 98 ? -23.165 10.634 51.684 1.00 82.50 98 ALA A O 1
ATOM 813 N N . LEU A 1 99 ? -23.939 11.202 49.658 1.00 80.69 99 LEU A N 1
ATOM 814 C CA . LEU A 1 99 ? -24.774 12.302 50.154 1.00 80.69 99 LEU A CA 1
ATOM 815 C C . LEU A 1 99 ? -25.988 11.805 50.956 1.00 80.69 99 LEU A C 1
ATOM 817 O O . LEU A 1 99 ? -26.369 12.435 51.947 1.00 80.69 99 LEU A O 1
ATOM 821 N N . MET A 1 100 ? -26.602 10.693 50.536 1.00 70.12 100 MET A N 1
ATOM 822 C CA . MET A 1 100 ? -27.715 10.072 51.262 1.00 70.12 100 MET A CA 1
ATOM 823 C C . MET A 1 100 ? -27.250 9.479 52.598 1.00 70.12 100 MET A C 1
ATOM 825 O O . MET A 1 100 ? -27.897 9.714 53.620 1.00 70.12 100 MET A O 1
ATOM 829 N N . GLU A 1 101 ? -26.089 8.819 52.638 1.00 67.00 101 GLU A N 1
ATOM 830 C CA . GLU A 1 101 ? -25.504 8.307 53.886 1.00 67.00 101 GLU A CA 1
ATOM 831 C C . GLU A 1 101 ? -25.170 9.423 54.892 1.00 67.00 101 GLU A C 1
ATOM 833 O O . GLU A 1 101 ? -25.351 9.251 56.102 1.00 67.00 101 GLU A O 1
ATOM 838 N N . GLN A 1 102 ? -24.725 10.596 54.422 1.00 60.59 102 GLN A N 1
ATOM 839 C CA . GLN A 1 102 ? -24.510 11.755 55.298 1.00 60.59 102 GLN A CA 1
ATOM 840 C C . GLN A 1 102 ? -25.817 12.339 55.858 1.00 60.59 102 GLN A C 1
ATOM 842 O O . GLN A 1 102 ? -25.825 12.823 56.994 1.00 60.59 102 GLN A O 1
ATOM 847 N N . GLN A 1 103 ? -26.923 12.295 55.107 1.00 56.16 103 GLN A N 1
ATOM 848 C CA . GLN A 1 103 ? -28.229 12.735 55.615 1.00 56.16 103 GLN A CA 1
ATOM 849 C C . GLN A 1 103 ? -28.815 11.753 56.641 1.00 56.16 103 GLN A C 1
ATOM 851 O O . GLN A 1 103 ? -29.347 12.195 57.665 1.00 56.16 103 GLN A O 1
ATOM 856 N N . ASP A 1 104 ? -28.644 10.444 56.445 1.00 50.44 104 ASP A N 1
ATOM 857 C CA . ASP A 1 104 ? -29.143 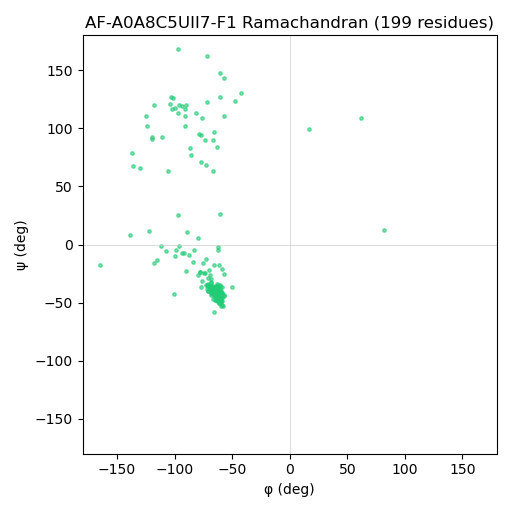9.425 57.380 1.00 50.44 104 ASP A CA 1
ATOM 858 C C . ASP A 1 104 ? -28.398 9.411 58.726 1.00 50.44 104 ASP A C 1
ATOM 860 O O . ASP A 1 104 ? -28.991 9.091 59.761 1.00 50.44 104 ASP A O 1
ATOM 864 N N . GLN A 1 105 ? -27.133 9.848 58.772 1.00 49.78 105 GLN A N 1
ATOM 865 C CA . GLN A 1 105 ? -26.400 10.013 60.036 1.00 49.78 105 GLN A CA 1
ATOM 866 C C . GLN A 1 105 ? -26.867 11.210 60.883 1.00 49.78 105 GLN A C 1
ATOM 868 O O . GLN A 1 105 ? -26.519 11.291 62.064 1.00 49.78 105 GLN A O 1
ATOM 873 N N . LYS A 1 106 ? -27.674 12.128 60.331 1.00 44.53 106 LYS A N 1
ATOM 874 C CA . LYS A 1 106 ? -28.105 13.353 61.029 1.00 44.53 106 LYS A CA 1
ATOM 875 C C . LYS A 1 106 ? -29.504 13.276 61.651 1.00 44.53 106 LYS A C 1
ATOM 877 O O . LYS A 1 106 ? -29.894 14.197 62.366 1.00 44.53 106 LYS A O 1
ATOM 882 N N . SER A 1 107 ? -30.239 12.181 61.447 1.00 42.31 107 SER A N 1
ATOM 883 C CA . SER A 1 107 ? -31.560 11.974 62.056 1.00 42.31 107 SER A CA 1
ATOM 884 C C . SER A 1 107 ? -31.460 11.133 63.343 1.00 42.31 107 SER A C 1
ATOM 886 O O . SER A 1 107 ? -31.070 9.965 63.276 1.00 42.31 107 SER A O 1
ATOM 888 N N . PRO A 1 108 ? -31.871 11.641 64.529 1.00 51.78 108 PRO A N 1
ATOM 889 C CA . PRO A 1 108 ? -31.729 10.940 65.821 1.00 51.78 108 PRO A CA 1
ATOM 890 C C . PRO A 1 108 ? -32.499 9.608 65.942 1.00 51.78 108 PRO A C 1
ATOM 892 O O . PRO A 1 108 ? -32.386 8.914 66.951 1.00 51.78 108 PRO A O 1
ATOM 895 N N . SER A 1 109 ? -33.296 9.246 64.934 1.00 49.41 109 SER A N 1
ATOM 896 C CA . SER A 1 109 ? -34.264 8.142 64.948 1.00 49.41 109 SER A CA 1
ATOM 897 C C . SER A 1 109 ? -33.707 6.795 64.437 1.00 49.41 109 SER A C 1
ATOM 899 O O . SER A 1 109 ? -34.363 5.763 64.567 1.00 49.41 109 SER A O 1
ATOM 901 N N . HIS A 1 110 ? -32.482 6.743 63.895 1.00 53.00 110 HIS A N 1
ATOM 902 C CA . HIS A 1 110 ? -32.005 5.561 63.152 1.00 53.00 110 HIS A CA 1
ATOM 903 C C . HIS A 1 110 ? -31.342 4.432 63.969 1.00 53.00 110 HIS A C 1
ATOM 905 O O . HIS A 1 110 ? -31.129 3.339 63.435 1.00 53.00 110 HIS A O 1
ATOM 911 N N . LYS A 1 111 ? -31.059 4.626 65.268 1.00 55.25 111 LYS A N 1
ATOM 912 C CA . LYS A 1 111 ? -30.402 3.595 66.109 1.00 55.25 111 LYS A CA 1
ATOM 913 C C . LYS A 1 111 ? -31.231 2.311 66.261 1.00 55.25 111 LYS A C 1
ATOM 915 O O . LYS A 1 111 ? -30.671 1.219 66.283 1.00 55.25 111 LYS A O 1
ATOM 920 N N . SER A 1 112 ? -32.558 2.437 66.317 1.00 59.16 112 SER A N 1
ATOM 921 C CA . SER A 1 112 ? -33.475 1.305 66.517 1.00 59.16 112 SER A CA 1
ATOM 922 C C . SER A 1 112 ? -33.551 0.381 65.293 1.00 59.16 112 SER A C 1
ATOM 924 O O . SER A 1 112 ? -33.539 -0.841 65.436 1.00 59.16 112 SER A O 1
ATOM 926 N N . LYS A 1 113 ? -33.553 0.948 64.080 1.00 60.50 113 LYS A N 1
ATOM 927 C CA . LYS A 1 113 ? -33.717 0.185 62.831 1.00 60.50 113 LYS A CA 1
ATOM 928 C C . LYS A 1 113 ? -32.498 -0.694 62.523 1.00 60.50 113 LYS A C 1
ATOM 930 O O . LYS A 1 113 ? -32.653 -1.838 62.103 1.00 60.50 113 LYS A O 1
ATOM 935 N N . ARG A 1 114 ? -31.291 -0.185 62.807 1.00 62.28 114 ARG A N 1
ATOM 936 C CA . ARG A 1 114 ? -30.022 -0.907 62.607 1.00 62.28 114 ARG A CA 1
ATOM 937 C C . ARG A 1 114 ? -29.880 -2.090 63.570 1.00 62.28 114 ARG A C 1
ATOM 939 O O . ARG A 1 114 ? -29.560 -3.190 63.131 1.00 62.28 114 ARG A O 1
ATOM 946 N N . GLN A 1 115 ? -30.235 -1.895 64.846 1.00 63.06 115 GLN A N 1
ATOM 947 C CA . GLN A 1 115 ? -30.298 -2.986 65.829 1.00 63.06 115 GLN A CA 1
ATOM 948 C C . GLN A 1 115 ? -31.303 -4.071 65.422 1.00 63.06 115 GLN A C 1
ATOM 950 O O . GLN A 1 115 ? -31.032 -5.261 65.572 1.00 63.06 115 GLN A O 1
ATOM 955 N N . GLN A 1 116 ? -32.449 -3.678 64.859 1.00 69.56 116 GLN A N 1
ATOM 956 C CA . GLN A 1 116 ? -33.460 -4.633 64.409 1.00 69.56 116 GLN A CA 1
ATOM 957 C C . GLN A 1 116 ? -32.978 -5.462 63.203 1.00 69.56 116 GLN A C 1
ATOM 959 O O . GLN A 1 116 ? -33.244 -6.662 63.135 1.00 69.56 116 GLN A O 1
ATOM 964 N N . GLN A 1 117 ? -32.222 -4.858 62.279 1.00 72.56 117 GLN A N 1
ATOM 965 C CA . GLN A 1 117 ? -31.629 -5.556 61.131 1.00 72.56 117 GLN A CA 1
ATOM 966 C C . GLN A 1 117 ? -30.489 -6.510 61.515 1.00 72.56 117 GLN A C 1
ATOM 968 O O . GLN A 1 117 ? -30.413 -7.605 60.953 1.00 72.56 117 GLN A O 1
ATOM 973 N N . GLU A 1 118 ? -29.654 -6.160 62.496 1.00 75.56 118 GLU A N 1
ATOM 974 C CA . GLU A 1 118 ? -28.612 -7.058 63.023 1.00 75.56 118 GLU A CA 1
ATOM 975 C C . GLU A 1 118 ? -29.212 -8.300 63.695 1.00 75.56 118 GLU A C 1
ATOM 977 O O . GLU A 1 118 ? -28.750 -9.417 63.454 1.00 75.56 118 GLU A O 1
ATOM 982 N N . LEU A 1 119 ? -30.308 -8.135 64.446 1.00 75.00 119 LEU A N 1
ATOM 983 C CA . LEU A 1 119 ? -31.022 -9.250 65.076 1.00 75.00 119 LEU A CA 1
ATOM 984 C C . LEU A 1 119 ? -31.580 -10.240 64.034 1.00 75.00 119 LEU A C 1
ATOM 986 O O . LEU A 1 119 ? -31.482 -11.455 64.199 1.00 75.00 119 LEU A O 1
ATOM 990 N N . ILE A 1 120 ? -32.134 -9.726 62.930 1.00 74.56 120 ILE A N 1
ATOM 991 C CA . ILE A 1 120 ? -32.682 -10.542 61.833 1.00 74.56 120 ILE A CA 1
ATOM 992 C C . ILE A 1 120 ? -31.565 -11.286 61.084 1.00 74.56 120 ILE A C 1
ATOM 994 O O . ILE A 1 120 ? -31.736 -12.453 60.720 1.00 74.56 120 ILE A O 1
ATOM 998 N N . ALA A 1 121 ? -30.416 -10.643 60.858 1.00 77.00 121 ALA A N 1
ATOM 999 C CA . ALA A 1 121 ? -29.267 -11.267 60.203 1.00 77.00 121 ALA A CA 1
ATOM 1000 C C . ALA A 1 121 ? -28.649 -12.386 61.059 1.00 77.00 121 ALA A C 1
ATOM 1002 O O . ALA A 1 121 ? -28.324 -13.453 60.532 1.00 77.00 121 ALA A O 1
ATOM 1003 N N . GLU A 1 122 ? -28.548 -12.178 62.373 1.00 77.44 122 GLU A N 1
ATOM 1004 C CA . GLU A 1 122 ? -28.077 -13.184 63.331 1.00 77.44 122 GLU A CA 1
ATOM 1005 C C . GLU A 1 122 ? -29.018 -14.404 63.373 1.00 77.44 122 GLU A C 1
ATOM 1007 O O . GLU A 1 122 ? -28.563 -15.548 63.298 1.00 77.44 122 GLU A O 1
ATOM 1012 N N . LEU A 1 123 ? -30.340 -14.184 63.381 1.00 72.75 123 LEU A N 1
ATOM 1013 C CA . LEU A 1 123 ? -31.340 -15.260 63.316 1.00 72.75 123 LEU A CA 1
ATOM 1014 C C . LEU A 1 123 ? -31.274 -16.047 61.995 1.00 72.75 123 LEU A C 1
ATOM 1016 O O . LEU A 1 123 ? -31.332 -17.278 62.007 1.00 72.75 123 LEU A O 1
ATOM 1020 N N . ARG A 1 124 ? -31.076 -15.366 60.856 1.00 70.31 124 ARG A N 1
ATOM 1021 C CA . ARG A 1 124 ? -30.885 -16.025 59.550 1.00 70.31 124 ARG A CA 1
ATOM 1022 C C . ARG A 1 124 ? -29.582 -16.827 59.484 1.00 70.31 124 ARG A C 1
ATOM 1024 O O . ARG A 1 124 ? -29.589 -17.938 58.961 1.00 70.31 124 ARG A O 1
ATOM 1031 N N . ARG A 1 125 ? -28.472 -16.329 60.050 1.00 69.31 125 ARG A N 1
ATOM 1032 C CA . ARG A 1 125 ? -27.204 -17.086 60.129 1.00 69.31 125 ARG A CA 1
ATOM 1033 C C . ARG A 1 125 ? -27.332 -18.348 60.981 1.00 69.31 125 ARG A C 1
ATOM 1035 O O . ARG A 1 125 ? -26.713 -19.359 60.651 1.00 69.31 125 ARG A O 1
ATOM 1042 N N . ARG A 1 126 ? -28.151 -18.311 62.036 1.00 64.31 126 ARG A N 1
ATOM 1043 C CA . ARG A 1 126 ? -28.442 -19.482 62.876 1.00 64.31 126 ARG A CA 1
ATOM 1044 C C . ARG A 1 126 ? -29.333 -20.508 62.170 1.00 64.31 126 ARG A C 1
ATOM 1046 O O . ARG A 1 126 ? -29.077 -21.694 62.321 1.00 64.31 126 ARG A O 1
ATOM 1053 N N . GLN A 1 127 ? -30.284 -20.084 61.332 1.00 56.28 127 GLN A N 1
ATOM 1054 C CA . GLN A 1 127 ? -31.119 -21.008 60.543 1.00 56.28 127 GLN A CA 1
ATOM 1055 C C . GLN A 1 127 ? -30.376 -21.716 59.393 1.00 56.28 127 GLN A C 1
ATOM 1057 O O . GLN A 1 127 ? -30.732 -22.836 59.034 1.00 56.28 127 GLN A O 1
ATOM 1062 N N . VAL A 1 128 ? -29.340 -21.105 58.805 1.00 53.62 128 VAL A N 1
ATOM 1063 C CA . VAL A 1 128 ? -28.604 -21.705 57.668 1.00 53.62 128 VAL A CA 1
ATOM 1064 C C . VAL A 1 128 ? -27.589 -22.766 58.118 1.00 53.62 128 VAL A C 1
ATOM 1066 O O . VAL A 1 128 ? -27.280 -23.686 57.362 1.00 53.62 128 VAL A O 1
ATOM 1069 N N . LYS A 1 129 ? -27.082 -22.687 59.355 1.00 51.66 129 LYS A N 1
ATOM 1070 C CA . LYS A 1 129 ? -26.007 -23.571 59.838 1.00 51.66 129 LYS A CA 1
ATOM 1071 C C . LYS A 1 129 ? -26.460 -25.003 60.168 1.00 51.66 129 LYS A C 1
ATOM 1073 O O . LYS A 1 129 ? -25.603 -25.877 60.230 1.00 51.66 129 LYS A O 1
ATOM 1078 N N . ASP A 1 130 ? -27.765 -25.240 60.315 1.00 50.09 130 ASP A N 1
ATOM 1079 C CA . ASP A 1 130 ? -28.344 -26.553 60.663 1.00 50.09 130 ASP A CA 1
ATOM 1080 C C . ASP A 1 130 ? -28.770 -27.392 59.434 1.00 50.09 130 ASP A C 1
ATOM 1082 O O . ASP A 1 130 ? -29.091 -28.571 59.542 1.00 50.09 130 ASP A O 1
ATOM 1086 N N . ASN A 1 131 ? -28.722 -26.818 58.224 1.00 50.50 131 ASN A N 1
ATOM 1087 C CA . ASN A 1 131 ? -29.114 -27.497 56.977 1.00 50.50 131 ASN A CA 1
ATOM 1088 C C . ASN A 1 131 ? -27.933 -28.095 56.190 1.00 50.50 131 ASN A C 1
ATOM 1090 O O . ASN A 1 131 ? -28.014 -28.278 54.976 1.00 50.50 131 ASN A O 1
ATOM 1094 N N . ARG A 1 132 ? -26.818 -28.424 56.856 1.00 53.25 132 ARG A N 1
ATOM 1095 C CA . ARG A 1 132 ? -25.669 -29.086 56.214 1.00 53.25 132 ARG A CA 1
ATOM 1096 C C . ARG A 1 132 ? -25.577 -30.560 56.612 1.00 53.25 132 ARG A C 1
ATOM 1098 O O . ARG A 1 132 ? -24.590 -30.983 57.202 1.00 53.25 132 ARG A O 1
ATOM 1105 N N . HIS A 1 133 ? -26.588 -31.348 56.244 1.00 53.19 133 HIS A N 1
ATOM 1106 C CA . HIS A 1 133 ? -26.416 -32.799 56.147 1.00 53.19 133 HIS A CA 1
ATOM 1107 C C . HIS A 1 133 ? -25.707 -33.129 54.830 1.00 53.19 133 HIS A C 1
ATOM 1109 O O . HIS A 1 133 ? -26.287 -33.187 53.750 1.00 53.19 133 HIS A O 1
ATOM 1115 N N . VAL A 1 134 ? -24.395 -33.261 54.982 1.00 49.34 134 VAL A N 1
ATOM 1116 C CA . VAL A 1 134 ? -23.434 -33.938 54.116 1.00 49.34 134 VAL A CA 1
ATOM 1117 C C . VAL A 1 134 ? -23.995 -35.276 53.616 1.00 49.34 134 VAL A C 1
ATOM 1119 O O . VAL A 1 134 ? -24.412 -36.101 54.422 1.00 49.34 134 VAL A O 1
ATOM 1122 N N . TYR A 1 135 ? -23.923 -35.522 52.307 1.00 50.12 135 TYR A N 1
ATOM 1123 C CA . TYR A 1 135 ? -23.778 -36.878 51.770 1.00 50.12 135 TYR A CA 1
ATOM 1124 C C . TYR A 1 135 ? -22.469 -36.932 50.975 1.00 50.12 135 TYR A C 1
ATOM 1126 O O . TYR A 1 135 ? -22.428 -36.623 49.787 1.00 50.12 135 TYR A O 1
ATOM 1134 N N . GLU A 1 136 ? -21.391 -37.305 51.664 1.00 55.72 136 GLU A N 1
ATOM 1135 C CA . GLU A 1 136 ? -20.211 -37.919 51.058 1.00 55.72 136 GLU A CA 1
ATOM 1136 C C . GLU A 1 136 ? -20.305 -39.438 51.272 1.00 55.72 136 GLU A C 1
ATOM 1138 O O . GLU A 1 136 ? -20.323 -39.909 52.405 1.00 55.72 136 GLU A O 1
ATOM 1143 N N . GLY A 1 137 ? -20.375 -40.178 50.161 1.00 56.91 137 GLY A N 1
ATOM 1144 C CA . GLY A 1 137 ? -19.718 -41.472 49.946 1.00 56.91 137 GLY A CA 1
ATOM 1145 C C . GLY A 1 137 ? -20.073 -42.671 50.832 1.00 56.91 137 GLY A C 1
ATOM 1146 O O . GLY A 1 137 ? -19.550 -42.799 51.940 1.00 56.91 137 GLY A O 1
ATOM 1147 N N . LYS A 1 138 ? -20.778 -43.656 50.244 1.00 56.75 138 LYS A N 1
ATOM 1148 C CA . LYS A 1 138 ? -20.372 -45.074 50.375 1.00 56.75 138 LYS A CA 1
ATOM 1149 C C . LYS A 1 138 ? -21.001 -46.076 49.410 1.00 56.75 138 LYS A C 1
ATOM 1151 O O . LYS A 1 138 ? -20.393 -47.120 49.213 1.00 56.75 138 LYS A O 1
ATOM 1156 N N . ASP A 1 139 ? -22.103 -45.746 48.746 1.00 62.03 139 ASP A N 1
ATOM 1157 C CA . ASP A 1 139 ? -22.651 -46.611 47.699 1.00 62.03 139 ASP A CA 1
ATOM 1158 C C . ASP A 1 139 ? -22.325 -46.018 46.328 1.00 62.03 139 ASP A C 1
ATOM 1160 O O . ASP A 1 139 ? -22.700 -44.881 46.035 1.00 62.03 139 ASP A O 1
ATOM 1164 N N . GLY A 1 140 ? -21.609 -46.784 45.497 1.00 62.41 140 GLY A N 1
ATOM 1165 C CA . GLY A 1 140 ? -21.142 -46.447 44.143 1.00 62.41 140 GLY A CA 1
ATOM 1166 C C . GLY A 1 140 ? -22.243 -46.135 43.118 1.00 62.41 140 GLY A C 1
ATOM 1167 O O . GLY A 1 140 ? -22.029 -46.273 41.922 1.00 62.41 140 GLY A O 1
ATOM 1168 N N . ALA A 1 141 ? -23.417 -45.667 43.545 1.00 69.19 141 ALA A N 1
ATOM 1169 C CA . ALA A 1 141 ? -24.528 -45.279 42.684 1.00 69.19 141 ALA A CA 1
ATOM 1170 C C . ALA A 1 141 ? -24.141 -44.158 41.704 1.00 69.19 141 ALA A C 1
ATOM 1172 O O . ALA A 1 141 ? -24.562 -44.162 40.551 1.00 69.19 141 ALA A O 1
ATOM 1173 N N . ILE A 1 142 ? -23.299 -43.210 42.133 1.00 67.50 142 ILE A N 1
ATOM 1174 C CA . ILE A 1 142 ? -22.774 -42.156 41.250 1.00 67.50 142 ILE A CA 1
ATOM 1175 C C . ILE A 1 142 ? -21.815 -42.752 40.206 1.00 67.50 142 ILE A C 1
ATOM 1177 O O . ILE A 1 142 ? -21.831 -42.347 39.044 1.00 67.50 142 ILE A O 1
ATOM 1181 N N . GLU A 1 143 ? -21.022 -43.750 40.588 1.00 74.62 143 GLU A N 1
ATOM 1182 C CA . GLU A 1 143 ? -20.071 -44.438 39.707 1.00 74.62 143 GLU A CA 1
ATOM 1183 C C . GLU A 1 143 ? -20.798 -45.347 38.696 1.00 74.62 143 GLU A C 1
ATOM 1185 O O . GLU A 1 143 ? -20.419 -45.402 37.520 1.00 74.62 143 GLU A O 1
ATOM 1190 N N . ASP A 1 144 ? -21.910 -45.963 39.104 1.00 72.38 144 ASP A N 1
ATOM 1191 C CA . ASP A 1 144 ? -22.809 -46.747 38.252 1.00 72.38 144 ASP A CA 1
ATOM 1192 C C . ASP A 1 144 ? -23.536 -45.874 37.224 1.00 72.38 144 ASP A C 1
ATOM 1194 O O . ASP A 1 144 ? -23.602 -46.231 36.043 1.00 72.38 144 ASP A O 1
ATOM 1198 N N . ILE A 1 145 ? -24.013 -44.689 37.628 1.00 74.31 145 ILE A N 1
ATOM 1199 C CA . ILE A 1 145 ? -24.618 -43.708 36.711 1.00 74.31 145 ILE A CA 1
ATOM 1200 C C . ILE A 1 145 ? -23.594 -43.269 35.654 1.00 74.31 145 ILE A C 1
ATOM 1202 O O . ILE A 1 145 ? -23.899 -43.254 34.458 1.00 74.31 145 ILE A O 1
ATOM 1206 N N . ILE A 1 146 ? -22.356 -42.969 36.060 1.00 71.88 146 ILE A N 1
ATOM 1207 C CA . ILE A 1 146 ? -21.276 -42.572 35.141 1.00 71.88 146 ILE A CA 1
ATOM 1208 C C . ILE A 1 146 ? -20.920 -43.715 34.175 1.00 71.88 146 ILE A C 1
ATOM 1210 O O . ILE A 1 146 ? -20.691 -43.482 32.983 1.00 71.88 146 ILE A O 1
ATOM 1214 N N . THR A 1 147 ? -20.909 -44.959 34.655 1.00 73.50 147 THR A N 1
ATOM 1215 C CA . THR A 1 147 ? -20.598 -46.139 33.835 1.00 73.50 147 THR A CA 1
ATOM 1216 C C . THR A 1 147 ? -21.716 -46.456 32.837 1.00 73.50 147 THR A C 1
ATOM 1218 O O . THR A 1 147 ? -21.432 -46.753 31.672 1.00 73.50 147 THR A O 1
ATOM 1221 N N . ALA A 1 148 ? -22.983 -46.321 33.239 1.00 71.25 148 ALA A N 1
ATOM 1222 C CA . ALA A 1 148 ? -24.141 -46.486 32.358 1.00 71.25 148 ALA A CA 1
ATOM 1223 C C . ALA A 1 148 ? -24.169 -45.434 31.234 1.00 71.25 148 ALA A C 1
ATOM 1225 O O . ALA A 1 148 ? -24.448 -45.764 30.078 1.00 71.25 148 ALA A O 1
ATOM 1226 N N . LEU A 1 149 ? -23.804 -44.186 31.544 1.00 69.31 149 LEU A N 1
ATOM 1227 C CA . LEU A 1 149 ? -23.716 -43.101 30.562 1.00 69.31 149 LEU A CA 1
ATOM 1228 C C . LEU A 1 149 ? -22.559 -43.291 29.569 1.00 69.31 149 LEU A C 1
ATOM 1230 O O . LEU A 1 149 ? -22.713 -42.983 28.393 1.00 69.31 149 LEU A O 1
ATOM 1234 N N . LYS A 1 150 ? -21.417 -43.846 30.000 1.00 67.56 150 LYS A N 1
ATOM 1235 C CA . LYS A 1 150 ? -20.288 -44.156 29.100 1.00 67.56 150 LYS A CA 1
ATOM 1236 C C . LYS A 1 150 ? -20.558 -45.333 28.159 1.00 67.56 150 LYS A C 1
ATOM 1238 O O . LYS A 1 150 ? -20.069 -45.326 27.032 1.00 67.56 150 LYS A O 1
ATOM 1243 N N . LYS A 1 151 ? -21.302 -46.351 28.609 1.00 68.06 151 LYS A N 1
ATOM 1244 C CA . LYS A 1 151 ? -21.663 -47.525 27.788 1.00 68.06 151 LYS A CA 1
ATOM 1245 C C . LYS A 1 151 ? -22.673 -47.177 26.695 1.00 68.06 151 LYS A C 1
ATOM 1247 O O . LYS A 1 151 ? -22.585 -47.699 25.585 1.00 68.06 151 LYS A O 1
ATOM 1252 N N . ASN A 1 152 ? -23.597 -46.267 26.990 1.00 62.59 152 ASN A N 1
ATOM 1253 C CA . ASN A 1 152 ? -24.580 -45.777 26.036 1.00 62.59 152 ASN A CA 1
ATOM 1254 C C . ASN A 1 152 ? -23.978 -44.609 25.252 1.00 62.59 152 ASN A C 1
ATOM 1256 O O . ASN A 1 152 ? -24.164 -43.446 25.589 1.00 62.59 152 ASN A O 1
ATOM 1260 N N . ASN A 1 153 ? -23.217 -44.933 24.209 1.00 57.50 153 ASN A N 1
ATOM 1261 C CA . ASN A 1 153 ? -22.592 -43.976 23.303 1.00 57.50 153 ASN A CA 1
ATOM 1262 C C . ASN A 1 153 ? -23.677 -43.163 22.557 1.00 57.50 153 ASN A C 1
ATOM 1264 O O . ASN A 1 153 ? -24.076 -43.517 21.447 1.00 57.50 153 ASN A O 1
ATOM 1268 N N . ILE A 1 154 ? -24.194 -42.089 23.172 1.00 55.50 154 ILE A N 1
ATOM 1269 C CA . ILE A 1 154 ? -25.105 -41.121 22.535 1.00 55.50 154 ILE A CA 1
ATOM 1270 C C . ILE A 1 154 ? -24.273 -40.274 21.561 1.00 55.50 154 ILE A C 1
ATOM 1272 O O . ILE A 1 154 ? -24.001 -39.097 21.767 1.00 55.50 154 ILE A O 1
ATOM 1276 N N . THR A 1 155 ? -23.814 -40.908 20.488 1.00 50.84 155 THR A N 1
ATOM 1277 C CA . THR A 1 155 ? -23.142 -40.276 19.354 1.00 50.84 155 THR A CA 1
ATOM 1278 C C . THR A 1 155 ? -23.799 -40.749 18.064 1.00 50.84 155 THR A C 1
ATOM 1280 O O . THR A 1 155 ? -23.197 -41.415 17.229 1.00 50.84 155 THR A O 1
ATOM 1283 N N . LYS A 1 156 ? -25.068 -40.374 17.872 1.00 49.78 156 LYS A N 1
ATOM 1284 C CA . LYS A 1 156 ? -25.650 -40.240 16.530 1.00 49.78 156 LYS A CA 1
ATOM 1285 C C . LYS A 1 156 ? -26.493 -38.974 16.439 1.00 49.78 156 LYS A C 1
ATOM 1287 O O . LYS A 1 156 ? -27.715 -39.023 16.464 1.00 49.78 156 LYS A O 1
ATOM 1292 N N . PHE A 1 157 ? -25.811 -37.847 16.272 1.00 43.00 157 PHE A N 1
ATOM 1293 C CA . PHE A 1 157 ? -26.367 -36.718 15.534 1.00 43.00 157 PHE A CA 1
ATOM 1294 C C . PHE A 1 157 ? -25.734 -36.726 14.134 1.00 43.00 157 PHE A C 1
ATOM 1296 O O . PHE A 1 157 ? -24.505 -36.795 14.038 1.00 43.00 157 PHE A O 1
ATOM 1303 N N . PRO A 1 158 ? -26.519 -36.719 13.041 1.00 43.53 158 PRO A N 1
ATOM 1304 C CA . PRO A 1 158 ? -25.960 -36.629 11.704 1.00 43.53 158 PRO A CA 1
ATOM 1305 C C . PRO A 1 158 ? -25.415 -35.213 11.476 1.00 43.53 158 PRO A C 1
ATOM 1307 O O . PRO A 1 158 ? -26.124 -34.227 11.632 1.00 43.53 158 PRO A O 1
ATOM 1310 N N . ASN A 1 159 ? -24.126 -35.161 11.144 1.00 44.25 159 ASN A N 1
ATOM 1311 C CA . ASN A 1 159 ? -23.419 -34.148 10.358 1.00 44.25 159 ASN A CA 1
ATOM 1312 C C . ASN A 1 159 ? -24.127 -32.786 10.165 1.00 44.25 159 ASN A C 1
ATOM 1314 O O . ASN A 1 159 ? -24.915 -32.617 9.236 1.00 44.25 159 ASN A O 1
ATOM 1318 N N . VAL A 1 160 ? -23.741 -31.784 10.961 1.00 36.72 160 VAL A N 1
ATOM 1319 C CA . VAL A 1 160 ? -23.914 -30.366 10.614 1.00 36.72 160 VAL A CA 1
ATOM 1320 C C . VAL A 1 160 ? -22.539 -29.707 10.676 1.00 36.72 160 VAL A C 1
ATOM 1322 O O . VAL A 1 160 ? -22.003 -29.433 11.747 1.00 36.72 160 VAL A O 1
ATOM 1325 N N . HIS A 1 161 ? -21.932 -29.484 9.511 1.00 35.88 161 HIS A N 1
ATOM 1326 C CA . HIS A 1 161 ? -20.748 -28.641 9.389 1.00 35.88 161 HIS A CA 1
ATOM 1327 C C . HIS A 1 161 ? -21.159 -27.170 9.546 1.00 35.88 161 HIS A C 1
ATOM 1329 O O . HIS A 1 161 ? -21.449 -26.484 8.573 1.00 35.88 161 HIS A O 1
ATOM 1335 N N . SER A 1 162 ? -21.150 -26.671 10.780 1.00 38.91 162 SER A N 1
ATOM 1336 C CA . SER A 1 162 ? -21.134 -25.237 11.082 1.00 38.91 162 SER A CA 1
ATOM 1337 C C . SER A 1 162 ? -19.867 -24.929 11.871 1.00 38.91 162 SER A C 1
ATOM 1339 O O . SER A 1 162 ? -19.817 -25.067 13.093 1.00 38.91 162 SER A O 1
ATOM 1341 N N . ARG A 1 163 ? -18.799 -24.551 11.163 1.00 38.75 163 ARG A N 1
ATOM 1342 C CA . ARG A 1 163 ? -17.521 -24.177 11.776 1.00 38.75 163 ARG A CA 1
ATOM 1343 C C . ARG A 1 163 ? -17.557 -22.699 12.165 1.00 38.75 163 ARG A C 1
ATOM 1345 O O . ARG A 1 163 ? -16.973 -21.855 11.499 1.00 38.75 163 ARG A O 1
ATOM 1352 N N . VAL A 1 164 ? -18.241 -22.404 13.266 1.00 37.94 164 VAL A N 1
ATOM 1353 C CA . VAL A 1 164 ? -18.005 -21.191 14.054 1.00 37.94 164 VAL A CA 1
ATOM 1354 C C . VAL A 1 164 ? -16.723 -21.436 14.852 1.00 37.94 164 VAL A C 1
ATOM 1356 O O . VAL A 1 164 ? -16.707 -22.263 15.760 1.00 37.94 164 VAL A O 1
ATOM 1359 N N . ARG A 1 165 ? -15.622 -20.763 14.498 1.00 36.81 165 ARG A N 1
ATOM 1360 C CA . ARG A 1 165 ? -14.480 -20.614 15.410 1.00 36.81 165 ARG A CA 1
ATOM 1361 C C . ARG A 1 165 ? -14.687 -19.335 16.206 1.00 36.81 165 ARG A C 1
ATOM 1363 O O . ARG A 1 165 ? -14.425 -18.248 15.708 1.00 36.81 165 ARG A O 1
ATOM 1370 N N . ILE A 1 166 ? -15.129 -19.498 17.445 1.00 35.22 166 ILE A N 1
ATOM 1371 C CA . ILE A 1 166 ? -14.836 -18.555 18.519 1.00 35.22 166 ILE A CA 1
ATOM 1372 C C . ILE A 1 166 ? -13.553 -19.079 19.163 1.00 35.22 166 ILE A C 1
ATOM 1374 O O . ILE A 1 166 ? -13.553 -20.156 19.758 1.00 35.22 166 ILE A O 1
ATOM 1378 N N . SER A 1 167 ? -12.449 -18.355 18.990 1.00 36.00 167 SER A N 1
ATOM 1379 C CA . SER A 1 167 ? -11.230 -18.577 19.763 1.00 36.00 167 SER A CA 1
ATOM 1380 C C . SER A 1 167 ? -11.252 -17.638 20.960 1.00 36.00 167 SER A C 1
ATOM 1382 O O . SER A 1 167 ? -11.326 -16.421 20.816 1.00 36.00 167 SER A O 1
ATOM 1384 N N . SER A 1 168 ? -11.242 -18.267 22.132 1.00 34.84 168 SER A N 1
ATOM 1385 C CA . SER A 1 168 ? -11.157 -17.661 23.451 1.00 34.84 168 SER A CA 1
ATOM 1386 C C . SER A 1 168 ? -9.908 -16.798 23.599 1.00 34.84 168 SER A C 1
ATOM 1388 O O . SER A 1 168 ? -8.831 -17.142 23.116 1.00 34.84 168 SER A O 1
ATOM 1390 N N . SER A 1 169 ? -10.092 -15.703 24.325 1.00 40.53 169 SER A N 1
ATOM 1391 C CA . SER A 1 169 ? -9.100 -14.742 24.773 1.00 40.53 169 SER A CA 1
ATOM 1392 C C . SER A 1 169 ? -7.868 -15.394 25.403 1.00 40.53 169 SER A C 1
ATOM 1394 O O . SER A 1 169 ? -7.958 -16.075 26.423 1.00 40.53 169 SER A O 1
ATOM 1396 N N . THR A 1 170 ? -6.705 -15.071 24.852 1.00 37.12 170 THR A N 1
ATOM 1397 C CA . THR A 1 170 ? -5.466 -14.897 25.612 1.00 37.12 170 THR A CA 1
ATOM 1398 C C . THR A 1 170 ? -5.044 -13.453 25.404 1.00 37.12 170 THR A C 1
ATOM 1400 O O . THR A 1 170 ? -4.862 -13.029 24.265 1.00 37.12 170 THR A O 1
ATOM 1403 N N . ALA A 1 171 ? -4.953 -12.686 26.490 1.00 42.06 171 ALA A N 1
ATOM 1404 C CA . ALA A 1 171 ? -4.448 -11.324 26.458 1.00 42.06 171 ALA A CA 1
ATOM 1405 C C . ALA A 1 171 ? -2.963 -11.355 26.072 1.00 42.06 171 ALA A C 1
ATOM 1407 O O . ALA A 1 171 ? -2.096 -11.604 26.906 1.00 42.06 171 ALA A O 1
ATOM 1408 N N . VAL A 1 172 ? -2.683 -11.136 24.791 1.00 39.50 172 VAL A N 1
ATOM 1409 C CA . VAL A 1 172 ? -1.384 -10.648 24.342 1.00 39.50 172 VAL A CA 1
ATOM 1410 C C . VAL A 1 172 ? -1.405 -9.143 24.554 1.00 39.50 172 VAL A C 1
ATOM 1412 O O . VAL A 1 172 ? -2.197 -8.426 23.947 1.00 39.50 172 VAL A O 1
ATOM 1415 N N . VAL A 1 173 ? -0.572 -8.672 25.479 1.00 48.91 173 VAL A N 1
ATOM 1416 C CA . VAL A 1 173 ? -0.181 -7.265 25.536 1.00 48.91 173 VAL A CA 1
ATOM 1417 C C . VAL A 1 173 ? 0.638 -7.031 24.272 1.00 48.91 173 VAL A C 1
ATOM 1419 O O . VAL A 1 173 ? 1.829 -7.327 24.232 1.00 48.91 173 VAL A O 1
ATOM 1422 N N . GLU A 1 174 ? -0.045 -6.636 23.203 1.00 40.78 174 GLU A N 1
ATOM 1423 C CA . GLU A 1 174 ? 0.566 -6.416 21.904 1.00 40.78 174 GLU A CA 1
ATOM 1424 C C . GLU A 1 174 ? 0.861 -4.929 21.752 1.00 40.78 174 GLU A C 1
ATOM 1426 O O . GLU A 1 174 ? -0.020 -4.069 21.757 1.00 40.78 174 GLU A O 1
ATOM 1431 N N . ASP A 1 175 ? 2.155 -4.651 21.720 1.00 38.97 175 ASP A N 1
ATOM 1432 C CA . ASP A 1 175 ? 2.752 -3.335 21.629 1.00 38.97 175 ASP A CA 1
ATOM 1433 C C . ASP A 1 175 ? 2.245 -2.616 20.366 1.00 38.97 175 ASP A C 1
ATOM 1435 O O . ASP A 1 175 ? 2.565 -2.991 19.233 1.00 38.97 175 ASP A O 1
ATOM 1439 N N . SER A 1 176 ? 1.427 -1.577 20.561 1.00 44.59 176 SER A N 1
ATOM 1440 C CA . SER A 1 176 ? 0.707 -0.826 19.513 1.00 44.59 176 SER A CA 1
ATOM 1441 C C . SER A 1 176 ? 1.637 -0.115 18.502 1.00 44.59 176 SER A C 1
ATOM 1443 O O . SER A 1 176 ? 1.196 0.506 17.531 1.00 44.59 176 SER A O 1
ATOM 1445 N N . GLN A 1 177 ? 2.953 -0.220 18.709 1.00 41.81 177 GLN A N 1
ATOM 1446 C CA . GLN A 1 177 ? 3.998 0.304 17.831 1.00 41.81 177 GLN A CA 1
ATOM 1447 C C . GLN A 1 177 ? 4.457 -0.695 16.750 1.00 41.81 177 GLN A C 1
ATOM 1449 O O . GLN A 1 177 ? 4.940 -0.260 15.704 1.00 41.81 177 GLN A O 1
ATOM 1454 N N . SER A 1 178 ? 4.274 -2.012 16.926 1.00 42.50 178 SER A N 1
ATOM 1455 C CA . SER A 1 178 ? 4.842 -3.017 16.000 1.00 42.50 178 SER A CA 1
ATOM 1456 C C . SER A 1 178 ? 4.055 -3.151 14.680 1.00 42.50 178 SER A C 1
ATOM 1458 O O . SER A 1 178 ? 4.643 -3.263 13.599 1.00 42.50 178 SER A O 1
ATOM 1460 N N . TRP A 1 179 ? 2.723 -3.032 14.733 1.00 40.78 179 TRP A N 1
ATOM 1461 C CA . TRP A 1 179 ? 1.858 -3.100 13.545 1.00 40.78 179 TRP A CA 1
ATOM 1462 C C . TRP A 1 179 ? 2.032 -1.900 12.612 1.00 40.78 179 TRP A C 1
ATOM 1464 O O . TRP A 1 179 ? 1.943 -2.038 11.391 1.00 40.78 179 TRP A O 1
ATOM 1474 N N . GLN A 1 180 ? 2.339 -0.727 13.172 1.00 44.00 180 GLN A N 1
ATOM 1475 C CA . GLN A 1 180 ? 2.613 0.473 12.382 1.00 44.00 180 GLN A CA 1
ATOM 1476 C C . GLN A 1 180 ? 3.895 0.306 11.555 1.00 44.00 180 GLN A C 1
ATOM 1478 O O . GLN A 1 180 ? 3.933 0.723 10.399 1.00 44.00 180 GLN A O 1
ATOM 1483 N N . ALA A 1 181 ? 4.910 -0.373 12.096 1.00 42.12 181 ALA A N 1
ATOM 1484 C CA . ALA A 1 181 ? 6.179 -0.600 11.407 1.00 42.12 181 ALA A CA 1
ATOM 1485 C C . ALA A 1 181 ? 6.064 -1.591 10.232 1.00 42.12 181 ALA A C 1
ATOM 1487 O O . ALA A 1 181 ? 6.726 -1.404 9.213 1.00 42.12 181 ALA A O 1
ATOM 1488 N N . SER A 1 182 ? 5.194 -2.605 10.328 1.00 46.31 182 SER A N 1
ATOM 1489 C CA . SER A 1 182 ? 5.037 -3.614 9.263 1.00 46.31 182 SER A CA 1
ATOM 1490 C C . SER A 1 182 ? 4.206 -3.138 8.069 1.00 46.31 182 SER A C 1
ATOM 1492 O O . SER A 1 182 ? 4.380 -3.646 6.969 1.00 46.31 182 SER A O 1
ATOM 1494 N N . LEU A 1 183 ? 3.331 -2.143 8.229 1.00 46.72 183 LEU A N 1
ATOM 1495 C CA . LEU A 1 183 ? 2.616 -1.568 7.082 1.00 46.72 183 LEU A CA 1
ATOM 1496 C C . LEU A 1 183 ? 3.518 -0.641 6.254 1.00 46.72 183 LEU A C 1
ATOM 1498 O O . LEU A 1 183 ? 3.390 -0.589 5.034 1.00 46.72 183 LEU A O 1
ATOM 1502 N N . PHE A 1 184 ? 4.482 0.031 6.887 1.00 45.47 184 PHE A N 1
ATOM 1503 C CA . PHE A 1 184 ? 5.427 0.911 6.194 1.00 45.47 184 PHE A CA 1
ATOM 1504 C C . PHE A 1 184 ? 6.436 0.171 5.303 1.00 45.47 184 PHE A C 1
ATOM 1506 O O . PHE A 1 184 ? 6.957 0.772 4.369 1.00 45.47 184 PHE A O 1
ATOM 1513 N N . THR A 1 185 ? 6.695 -1.119 5.541 1.00 50.34 185 THR A N 1
ATOM 1514 C CA . THR A 1 185 ? 7.621 -1.920 4.718 1.00 50.34 185 THR A CA 1
ATOM 1515 C C . THR A 1 185 ? 6.977 -2.512 3.461 1.00 50.34 185 THR A C 1
ATOM 1517 O O . THR A 1 185 ? 7.697 -2.908 2.549 1.00 50.34 185 THR A O 1
ATOM 1520 N N . TRP A 1 186 ? 5.642 -2.533 3.380 1.00 44.34 186 TRP A N 1
ATOM 1521 C CA . TRP A 1 186 ? 4.882 -3.108 2.258 1.00 44.34 186 TRP A CA 1
ATOM 1522 C C . TRP A 1 186 ? 4.222 -2.066 1.345 1.00 44.34 186 TRP A C 1
ATOM 1524 O O . TRP A 1 186 ? 3.662 -2.413 0.305 1.00 44.34 186 TRP A O 1
ATOM 1534 N N . LEU A 1 187 ? 4.291 -0.782 1.702 1.00 41.72 187 LEU A N 1
ATOM 1535 C CA . LEU A 1 187 ? 3.840 0.320 0.856 1.00 41.72 187 LEU A CA 1
ATOM 1536 C C . LEU A 1 187 ? 5.005 0.806 -0.029 1.00 41.72 187 LEU A C 1
ATOM 1538 O O . LEU A 1 187 ? 6.023 1.250 0.505 1.00 41.72 187 LEU A O 1
ATOM 1542 N N . PRO A 1 188 ? 4.895 0.762 -1.373 1.00 40.00 188 PRO A N 1
ATOM 1543 C CA . PRO A 1 188 ? 5.924 1.314 -2.249 1.00 40.00 188 PRO A CA 1
ATOM 1544 C C . PRO A 1 188 ? 6.094 2.825 -1.998 1.00 40.00 188 PRO A C 1
ATOM 1546 O O . PRO A 1 188 ? 5.113 3.516 -1.694 1.00 40.00 188 PRO A O 1
ATOM 1549 N N . PRO A 1 189 ? 7.313 3.379 -2.146 1.00 46.44 189 PRO A N 1
ATOM 1550 C CA . PRO A 1 189 ? 7.616 4.770 -1.825 1.00 46.44 189 PRO A CA 1
ATOM 1551 C C . PRO A 1 189 ? 7.091 5.703 -2.922 1.00 46.44 189 PRO A C 1
ATOM 1553 O O . PRO A 1 189 ? 7.859 6.266 -3.690 1.00 46.44 189 PRO A O 1
ATOM 1556 N N . LEU A 1 190 ? 5.771 5.861 -3.025 1.00 44.34 190 LEU A N 1
ATOM 1557 C CA . LEU A 1 190 ? 5.145 6.833 -3.928 1.00 44.34 190 LEU A CA 1
ATOM 1558 C C . LEU A 1 190 ? 3.946 7.577 -3.323 1.00 44.34 190 LEU A C 1
ATOM 1560 O O . LEU A 1 190 ? 3.312 8.355 -4.027 1.00 44.34 190 LEU A O 1
ATOM 1564 N N . SER A 1 191 ? 3.659 7.441 -2.021 1.00 48.91 191 SER A N 1
ATOM 1565 C CA . SER A 1 191 ? 2.586 8.231 -1.383 1.00 48.91 191 SER A CA 1
ATOM 1566 C C . SER A 1 191 ? 3.014 9.104 -0.199 1.00 48.91 191 SER A C 1
ATOM 1568 O O . SER A 1 191 ? 2.152 9.669 0.473 1.00 48.91 191 SER A O 1
ATOM 1570 N N . LEU A 1 192 ? 4.317 9.291 0.046 1.00 42.50 192 LEU A N 1
ATOM 1571 C CA . LEU A 1 192 ? 4.797 10.202 1.099 1.00 42.50 192 LEU A CA 1
A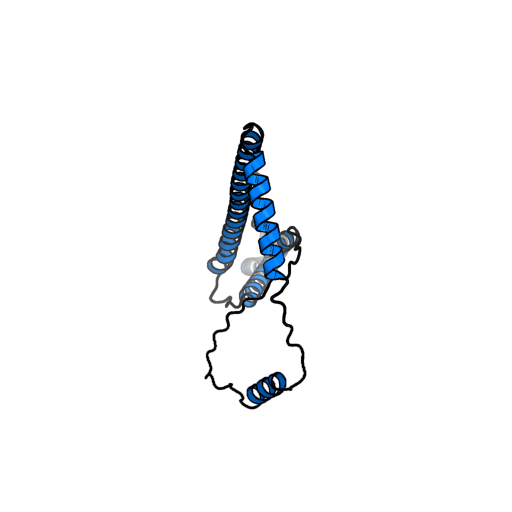TOM 1572 C C . LEU A 1 192 ? 5.008 11.657 0.633 1.00 42.50 192 LEU A C 1
ATOM 1574 O O . LEU A 1 192 ? 5.570 12.456 1.372 1.00 42.50 192 LEU A O 1
ATOM 1578 N N . CYS A 1 193 ? 4.556 12.025 -0.571 1.00 39.28 193 CYS A N 1
ATOM 1579 C CA . CYS A 1 193 ? 4.694 13.394 -1.091 1.00 39.28 193 CYS A CA 1
ATOM 1580 C C . CYS A 1 193 ? 3.452 14.278 -0.874 1.00 39.28 193 CYS A C 1
ATOM 1582 O O . CYS A 1 193 ? 3.472 15.449 -1.229 1.00 39.28 193 CYS A O 1
ATOM 1584 N N . GLN A 1 194 ? 2.374 13.758 -0.274 1.00 40.81 194 GLN A N 1
ATOM 1585 C CA . GLN A 1 194 ? 1.139 14.533 -0.069 1.00 40.81 194 GLN A CA 1
ATOM 1586 C C . GLN A 1 194 ? 0.836 14.868 1.402 1.00 40.81 194 GLN A C 1
ATOM 1588 O O . GLN A 1 194 ? -0.131 15.571 1.679 1.00 40.81 194 GLN A O 1
ATOM 1593 N N . ALA A 1 195 ? 1.681 14.424 2.342 1.00 42.44 195 ALA A N 1
ATOM 1594 C CA . ALA A 1 195 ? 1.514 14.678 3.780 1.00 42.44 195 ALA A CA 1
ATOM 1595 C C . ALA A 1 195 ? 2.379 15.832 4.332 1.00 42.44 195 ALA A C 1
ATOM 1597 O O . ALA A 1 195 ? 2.164 16.266 5.460 1.00 42.44 195 ALA A O 1
ATOM 1598 N N . ALA A 1 196 ? 3.321 16.366 3.552 1.00 42.44 196 ALA A N 1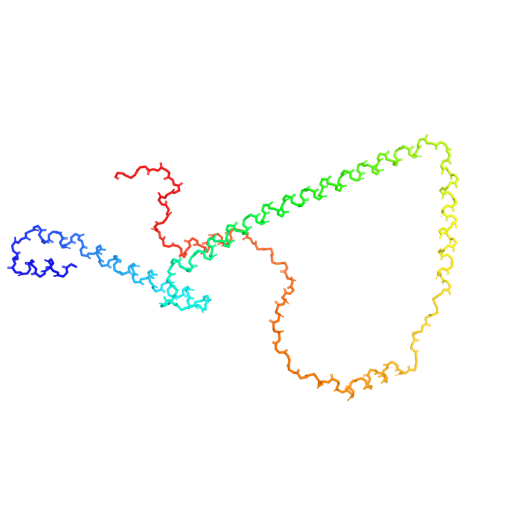
ATOM 1599 C CA . ALA A 1 196 ? 4.087 17.558 3.905 1.00 42.44 196 ALA A CA 1
ATOM 1600 C C . ALA A 1 196 ? 3.914 18.575 2.775 1.00 42.44 196 ALA A C 1
ATOM 1602 O O . ALA A 1 196 ? 4.372 18.333 1.665 1.00 42.44 196 ALA A O 1
ATOM 1603 N N . GLY A 1 197 ? 3.209 19.679 3.031 1.00 44.53 197 GLY A N 1
ATOM 1604 C CA . GLY A 1 197 ? 2.887 20.718 2.045 1.00 44.53 197 GLY A CA 1
ATOM 1605 C C . GLY A 1 197 ? 4.101 21.504 1.531 1.00 44.53 197 GLY A C 1
ATOM 1606 O O . GLY A 1 197 ? 4.190 22.711 1.739 1.00 44.53 197 GLY A O 1
ATOM 1607 N N . GLY A 1 198 ? 5.031 20.834 0.856 1.00 40.16 198 GLY A N 1
ATOM 1608 C CA . GLY A 1 198 ? 6.177 21.422 0.177 1.00 40.16 198 GLY A CA 1
ATOM 1609 C C . GLY A 1 198 ? 5.946 21.473 -1.329 1.00 40.16 198 GLY A C 1
ATOM 1610 O O . GLY A 1 198 ? 5.617 20.469 -1.952 1.00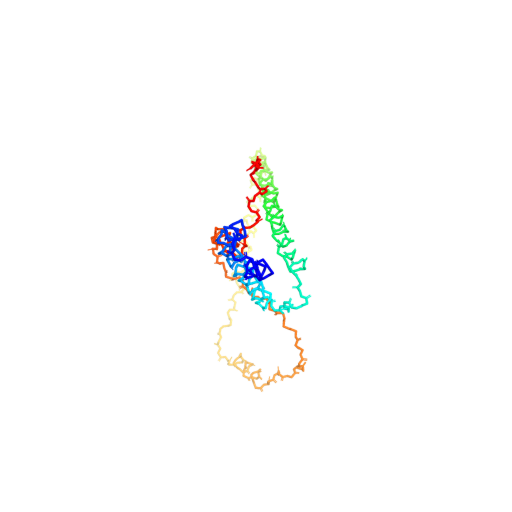 40.16 198 GLY A O 1
ATOM 1611 N N . ARG A 1 199 ? 6.117 22.659 -1.920 1.00 42.97 199 ARG A N 1
ATOM 1612 C CA . ARG A 1 199 ? 6.174 22.847 -3.377 1.00 42.97 199 ARG A CA 1
ATOM 1613 C C . ARG A 1 199 ? 7.353 22.053 -3.934 1.00 42.97 199 ARG A C 1
ATOM 1615 O O . ARG A 1 199 ? 8.478 22.267 -3.491 1.00 42.97 199 ARG A O 1
ATOM 1622 N N . CYS A 1 200 ? 7.108 21.208 -4.927 1.00 39.12 200 CYS A N 1
ATOM 1623 C CA . CYS A 1 200 ? 8.167 20.647 -5.757 1.00 39.12 200 CYS A CA 1
ATOM 1624 C C . CYS A 1 200 ? 8.379 21.571 -6.962 1.00 39.12 200 CYS A C 1
ATOM 1626 O O . CYS A 1 200 ? 7.456 21.773 -7.754 1.00 39.12 200 CYS A O 1
ATOM 1628 N N . GLY A 1 201 ? 9.572 22.159 -7.042 1.00 39.84 201 GLY A N 1
ATOM 1629 C CA . GLY A 1 201 ? 10.193 22.634 -8.277 1.00 39.84 201 GLY A CA 1
ATOM 1630 C C . GLY A 1 201 ? 11.295 21.669 -8.686 1.00 39.84 201 GLY A C 1
ATOM 1631 O O . GLY A 1 201 ? 11.745 20.905 -7.799 1.00 39.84 201 GLY A O 1
#

Organism: NCBI:txid2593467